Protein AF-A0A935T1L0-F1 (afdb_monomer_lite)

Foldseek 3Di:
DDDPPPDDDLQDPLVLLLVVCPVCCVVPLLCLVPDPVVPDDPPDDLLLNLLLLLLSLLSLLLNLLLVVLCVVVVADPNDGDPVSVVVSQVVSCVPQVDRPVVSVVSCVVSPVGDSDDDPPDDDNVVSLVSLVSCLVSPPLVSNCVSCVVDVNVVSSVSSVSSSVSSLVSSCVSPPVNVVQLVVLLVCVQVVVDDLVVQCVSNVHDSVVSVVSSVVVVRDHPVVSVDDDPVVVVVVVVVVVVVCVVVVNDDDPPVVVVVVVQVVCCVPPVDNCVVVVPPPPD

pLDDT: mean 72.4, std 16.93, range [30.69, 94.31]

Radius of gyration: 23.19 Å; chains: 1; bounding box: 50×50×68 Å

Structure (mmCIF, N/CA/C/O backbone):
data_AF-A0A935T1L0-F1
#
_entry.id   AF-A0A935T1L0-F1
#
loop_
_atom_site.group_PDB
_atom_site.id
_atom_site.type_symbol
_atom_site.label_atom_id
_atom_site.label_alt_id
_atom_site.label_comp_id
_atom_site.label_asym_id
_atom_site.label_entity_id
_atom_site.label_seq_id
_atom_site.pdbx_PDB_ins_code
_atom_site.Cartn_x
_atom_site.Cartn_y
_atom_site.Cartn_z
_atom_site.occupancy
_atom_site.B_iso_or_equiv
_atom_site.auth_seq_id
_atom_site.auth_comp_id
_atom_site.auth_asym_id
_atom_site.auth_atom_id
_atom_site.pdbx_PDB_model_num
ATOM 1 N N . MET A 1 1 ? 24.178 24.828 -16.808 1.00 38.06 1 MET A N 1
ATOM 2 C CA . MET A 1 1 ? 24.251 23.478 -17.404 1.00 38.06 1 MET A CA 1
ATOM 3 C C . MET A 1 1 ? 22.878 22.850 -17.260 1.00 38.06 1 MET A C 1
ATOM 5 O O . MET A 1 1 ? 22.396 22.827 -16.133 1.00 38.06 1 MET A O 1
ATOM 9 N N . PRO A 1 2 ? 22.202 22.451 -18.347 1.00 32.88 2 PRO A N 1
ATOM 10 C CA . PRO A 1 2 ? 20.899 21.811 -18.236 1.00 32.88 2 PRO A CA 1
ATOM 11 C C . PRO A 1 2 ? 21.096 20.414 -17.641 1.00 32.88 2 PRO A C 1
ATOM 13 O O . PRO A 1 2 ? 21.941 19.654 -18.114 1.00 32.88 2 PRO A O 1
ATOM 16 N N . GLN A 1 3 ? 20.359 20.105 -16.573 1.00 30.69 3 GLN A N 1
ATOM 17 C CA . GLN A 1 3 ? 20.268 18.747 -16.050 1.00 30.69 3 GLN A CA 1
ATOM 18 C C . GLN A 1 3 ? 19.703 17.874 -17.169 1.00 30.69 3 GLN A C 1
ATOM 20 O O . GLN A 1 3 ? 18.613 18.131 -17.676 1.00 30.69 3 GLN A O 1
ATOM 25 N N . THR A 1 4 ? 20.480 16.891 -17.612 1.00 31.80 4 THR A N 1
ATOM 26 C CA . THR A 1 4 ? 20.026 15.876 -18.558 1.00 31.80 4 THR A CA 1
ATOM 27 C C . THR A 1 4 ? 18.798 15.199 -17.967 1.00 31.80 4 THR A C 1
ATOM 29 O O . THR A 1 4 ? 18.914 14.483 -16.971 1.00 31.80 4 THR A O 1
ATOM 32 N N . ALA A 1 5 ? 17.632 15.452 -18.571 1.00 34.59 5 ALA A N 1
ATOM 33 C CA . ALA A 1 5 ? 16.412 14.704 -18.317 1.00 34.59 5 ALA A CA 1
ATOM 34 C C . ALA A 1 5 ? 16.776 13.219 -18.367 1.00 34.59 5 ALA A C 1
ATOM 36 O O . ALA A 1 5 ? 17.310 12.716 -19.361 1.00 34.59 5 ALA A O 1
ATOM 37 N N . THR A 1 6 ? 16.632 12.556 -17.226 1.00 40.03 6 THR A N 1
ATOM 38 C CA . THR A 1 6 ? 17.068 11.176 -17.068 1.00 40.03 6 THR A CA 1
ATOM 39 C C . THR A 1 6 ? 16.075 10.329 -17.842 1.00 40.03 6 THR A C 1
ATOM 41 O O . THR A 1 6 ? 14.979 10.079 -17.358 1.00 40.03 6 THR A O 1
ATOM 44 N N . ARG A 1 7 ? 16.437 9.949 -19.074 1.00 39.94 7 ARG A N 1
ATOM 45 C CA . ARG A 1 7 ? 15.637 9.044 -19.902 1.00 39.94 7 ARG A CA 1
ATOM 46 C C . ARG A 1 7 ? 15.392 7.766 -19.110 1.00 39.94 7 ARG A C 1
ATOM 48 O O . ARG A 1 7 ? 16.325 7.008 -18.839 1.00 39.94 7 ARG A O 1
ATOM 55 N N . VAL A 1 8 ? 14.145 7.564 -18.716 1.00 42.16 8 VAL A N 1
ATOM 56 C CA . VAL A 1 8 ? 13.667 6.286 -18.210 1.00 42.16 8 VAL A CA 1
ATOM 57 C C . VAL A 1 8 ? 13.787 5.286 -19.369 1.00 42.16 8 VAL A C 1
ATOM 59 O O . VAL A 1 8 ? 13.421 5.632 -20.494 1.00 42.16 8 VAL A O 1
ATOM 62 N N . PRO A 1 9 ? 14.399 4.107 -19.165 1.00 44.88 9 PRO A N 1
ATOM 63 C CA . PRO A 1 9 ? 14.621 3.162 -20.251 1.00 44.88 9 PRO A CA 1
ATOM 64 C C . PRO A 1 9 ? 13.278 2.726 -20.871 1.00 44.88 9 PRO A C 1
ATOM 66 O O . PRO A 1 9 ? 12.344 2.453 -20.119 1.00 44.88 9 PRO A O 1
ATOM 69 N N . PRO A 1 10 ? 13.183 2.629 -22.212 1.00 42.56 10 PRO A N 1
ATOM 70 C CA . PRO A 1 10 ? 11.947 2.288 -22.930 1.00 42.56 10 PRO A CA 1
ATOM 71 C C . PRO A 1 10 ? 11.425 0.866 -22.646 1.00 42.56 10 PRO A C 1
ATOM 73 O O . PRO A 1 10 ? 10.310 0.533 -23.021 1.00 42.56 10 PRO A O 1
ATOM 76 N N . ASP A 1 11 ? 12.187 0.043 -21.923 1.00 47.06 11 ASP A N 1
ATOM 77 C CA . ASP A 1 11 ? 11.882 -1.371 -21.676 1.00 47.06 11 ASP A CA 1
ATOM 78 C C . ASP A 1 11 ? 11.159 -1.608 -20.335 1.00 47.06 11 ASP A C 1
ATOM 80 O O . ASP A 1 11 ? 11.328 -2.646 -19.684 1.00 47.06 11 ASP A O 1
ATOM 84 N N . LEU A 1 12 ? 10.400 -0.622 -19.856 1.00 48.81 12 LEU A N 1
ATOM 85 C CA . LEU A 1 12 ? 9.682 -0.702 -18.588 1.00 48.81 12 LEU A CA 1
ATOM 86 C C . LEU A 1 12 ? 8.434 -1.582 -18.690 1.00 48.81 12 LEU A C 1
ATOM 88 O O . LEU A 1 12 ? 7.318 -1.096 -18.810 1.00 48.81 12 LEU A O 1
ATOM 92 N N . SER A 1 13 ? 8.597 -2.897 -18.581 1.00 53.94 13 SER A N 1
ATOM 93 C CA . SER A 1 13 ? 7.471 -3.786 -18.274 1.00 53.94 13 SER A CA 1
ATOM 94 C C . SER A 1 13 ? 7.346 -3.988 -16.758 1.00 53.94 13 SER A C 1
ATOM 96 O O . SER A 1 13 ? 7.558 -5.074 -16.238 1.00 53.94 13 SER A O 1
ATOM 98 N N . PHE A 1 14 ? 6.986 -2.945 -16.001 1.00 52.91 14 PHE A N 1
ATOM 99 C CA . PHE A 1 14 ? 6.601 -3.131 -14.586 1.00 52.91 14 PHE A CA 1
ATOM 100 C C . PHE A 1 14 ? 5.404 -4.083 -14.435 1.00 52.91 14 PHE A C 1
ATOM 102 O O . PHE A 1 14 ? 5.290 -4.816 -13.457 1.00 52.91 14 PHE A O 1
ATOM 109 N N . GLU A 1 15 ? 4.559 -4.134 -15.458 1.00 51.38 15 GLU A N 1
ATOM 110 C CA . GLU A 1 15 ? 3.453 -5.080 -15.588 1.00 51.38 15 GLU A CA 1
ATOM 111 C C . GLU A 1 15 ? 3.939 -6.539 -15.638 1.00 51.38 15 GLU A C 1
ATOM 113 O O . GLU A 1 15 ? 3.262 -7.436 -15.132 1.00 51.38 15 GLU A O 1
ATOM 118 N N . ALA A 1 16 ? 5.160 -6.778 -16.140 1.00 50.53 16 ALA A N 1
ATOM 119 C CA . ALA A 1 16 ? 5.782 -8.093 -16.084 1.00 50.53 16 ALA A CA 1
ATOM 120 C C . ALA A 1 16 ? 6.097 -8.516 -14.642 1.00 50.53 16 ALA A C 1
ATOM 122 O O . ALA A 1 16 ? 6.000 -9.695 -14.309 1.00 50.53 16 ALA A O 1
ATOM 123 N N . ILE A 1 17 ? 6.419 -7.557 -13.768 1.00 52.06 17 ILE A N 1
ATOM 124 C CA . ILE A 1 17 ? 6.703 -7.818 -12.355 1.00 52.06 17 ILE A CA 1
ATOM 125 C C . ILE A 1 17 ? 5.427 -8.220 -11.617 1.00 52.06 17 ILE A C 1
ATOM 127 O O . ILE A 1 17 ? 5.472 -9.153 -10.825 1.00 52.06 17 ILE A O 1
ATOM 131 N N . LEU A 1 18 ? 4.288 -7.590 -11.925 1.00 52.12 18 LEU A N 1
ATOM 132 C CA . LEU A 1 18 ? 2.981 -7.909 -11.337 1.00 52.12 18 LEU A CA 1
ATOM 133 C C . LEU A 1 18 ? 2.463 -9.313 -11.688 1.00 52.12 18 LEU A C 1
ATOM 135 O O . LEU A 1 18 ? 1.801 -9.927 -10.855 1.00 52.12 18 LEU A O 1
ATOM 139 N N . PHE A 1 19 ? 2.748 -9.827 -12.892 1.00 49.22 19 PHE A N 1
ATOM 140 C CA . PHE A 1 19 ? 2.187 -11.100 -13.378 1.00 49.22 19 PHE A 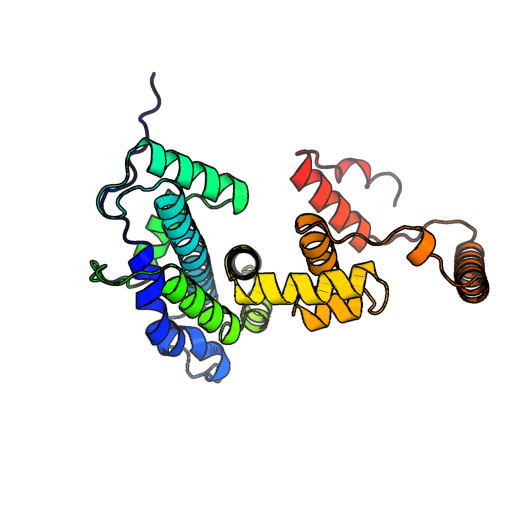CA 1
ATOM 141 C C . PHE A 1 19 ? 3.172 -12.277 -13.400 1.00 49.22 19 PHE A C 1
ATOM 143 O O . PHE A 1 19 ? 2.749 -13.409 -13.167 1.00 49.22 19 PHE A O 1
ATOM 150 N N . ALA A 1 20 ? 4.484 -12.050 -13.566 1.00 47.78 20 ALA A N 1
ATOM 151 C CA . ALA A 1 20 ? 5.481 -13.087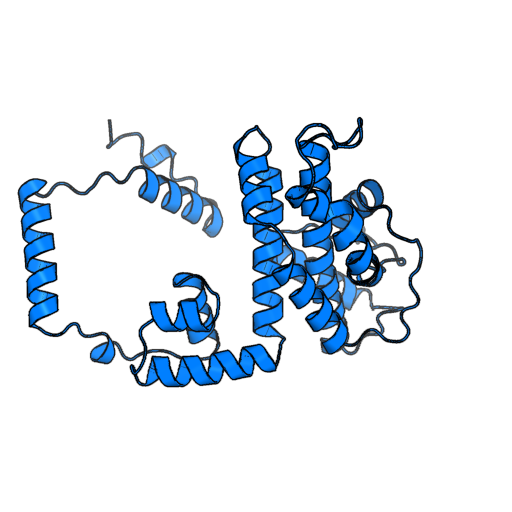 -13.252 1.00 47.78 20 ALA A CA 1
ATOM 152 C C . ALA A 1 20 ? 5.434 -13.471 -11.763 1.00 47.78 20 ALA A C 1
ATOM 154 O O . ALA A 1 20 ? 5.815 -14.578 -11.387 1.00 47.78 20 ALA A O 1
ATOM 155 N N . ALA A 1 21 ? 4.926 -12.558 -10.932 1.00 47.19 21 ALA A N 1
ATOM 156 C CA . ALA A 1 21 ? 4.800 -12.702 -9.501 1.00 47.19 21 ALA A CA 1
ATOM 157 C C . ALA A 1 21 ? 3.934 -13.859 -9.028 1.00 47.19 21 ALA A C 1
ATOM 159 O O . ALA A 1 21 ? 4.308 -14.475 -8.051 1.00 47.19 21 ALA A O 1
ATOM 160 N N . GLU A 1 22 ? 2.755 -14.127 -9.593 1.00 44.56 22 GLU A N 1
ATOM 161 C CA . GLU A 1 22 ? 1.766 -14.953 -8.875 1.00 44.56 22 GLU A CA 1
ATOM 162 C C . GLU A 1 22 ? 2.235 -16.412 -8.661 1.00 44.56 22 GLU A C 1
ATOM 164 O O . GLU A 1 22 ? 2.181 -16.912 -7.527 1.00 44.56 22 GLU A O 1
ATOM 169 N N . PRO A 1 23 ? 2.788 -17.103 -9.682 1.00 45.75 23 PRO A N 1
ATOM 170 C CA . PRO A 1 23 ? 3.324 -18.452 -9.511 1.00 45.75 23 PRO A CA 1
ATOM 171 C C . PRO A 1 23 ? 4.650 -18.464 -8.733 1.00 45.75 23 PRO A C 1
ATOM 173 O O . PRO A 1 23 ? 4.887 -19.378 -7.938 1.00 45.75 23 PRO A O 1
ATOM 176 N N . ASP A 1 24 ? 5.506 -17.453 -8.928 1.00 44.66 24 ASP A N 1
ATOM 177 C CA . ASP A 1 24 ? 6.808 -17.339 -8.257 1.00 44.66 24 ASP A CA 1
ATOM 178 C C . ASP A 1 24 ? 6.687 -16.860 -6.799 1.00 44.66 24 ASP A C 1
ATOM 180 O O . ASP A 1 24 ? 7.474 -17.285 -5.960 1.00 44.66 24 ASP A O 1
ATOM 184 N N . LEU A 1 25 ? 5.663 -16.083 -6.441 1.00 46.28 25 LEU A N 1
ATOM 185 C CA . LEU A 1 25 ? 5.268 -15.743 -5.068 1.00 46.28 25 LEU A CA 1
ATOM 186 C C . LEU A 1 25 ? 4.966 -17.021 -4.307 1.00 46.28 25 LEU A C 1
ATOM 188 O O . LEU A 1 25 ? 5.561 -17.274 -3.258 1.00 46.28 25 LEU A O 1
ATOM 192 N N . ARG A 1 26 ? 4.100 -17.867 -4.885 1.00 46.47 26 ARG A N 1
ATOM 193 C CA . ARG A 1 26 ? 3.723 -19.148 -4.283 1.00 46.47 26 ARG A CA 1
ATOM 194 C C . ARG A 1 26 ? 4.897 -20.114 -4.147 1.00 46.47 26 ARG A C 1
ATOM 196 O O . ARG A 1 26 ? 4.941 -20.859 -3.174 1.00 46.47 26 ARG A O 1
ATOM 203 N N . ARG A 1 27 ? 5.837 -20.122 -5.099 1.00 46.88 27 ARG A N 1
ATOM 204 C CA . ARG A 1 27 ? 6.980 -21.056 -5.102 1.00 46.88 27 ARG A CA 1
ATOM 205 C C . ARG A 1 27 ? 8.216 -20.572 -4.346 1.00 46.88 27 ARG A C 1
ATOM 207 O O . ARG A 1 27 ? 8.863 -21.389 -3.700 1.00 46.88 27 ARG A O 1
ATOM 214 N N . LYS A 1 28 ? 8.590 -19.299 -4.477 1.00 48.09 28 LYS A N 1
ATOM 215 C CA . LYS A 1 28 ? 9.881 -18.752 -4.021 1.00 48.09 28 LYS A CA 1
ATOM 216 C C . LYS A 1 28 ? 9.755 -17.913 -2.748 1.00 48.09 28 LYS A C 1
ATOM 218 O O . LYS A 1 28 ? 10.674 -17.929 -1.937 1.00 48.09 28 LYS A O 1
ATOM 223 N N . PHE A 1 29 ? 8.632 -17.221 -2.544 1.00 50.41 29 PHE A N 1
ATOM 224 C CA . PHE A 1 29 ? 8.466 -16.262 -1.441 1.00 50.41 29 PHE A CA 1
ATOM 225 C C . PHE A 1 29 ? 7.602 -16.790 -0.279 1.00 50.41 29 PHE A C 1
ATOM 227 O O . PHE A 1 29 ? 7.859 -16.443 0.872 1.00 50.41 29 PHE A O 1
ATOM 234 N N . LEU A 1 30 ? 6.657 -17.708 -0.537 1.00 48.00 30 LEU A N 1
ATOM 235 C CA . LEU A 1 30 ? 5.867 -18.417 0.495 1.00 48.00 30 LEU A CA 1
ATOM 236 C C . LEU A 1 30 ? 6.629 -19.528 1.244 1.00 48.00 30 LEU A C 1
ATOM 238 O O . LEU A 1 30 ? 6.069 -20.219 2.097 1.00 48.00 30 LEU A O 1
ATOM 242 N N . LEU A 1 31 ? 7.925 -19.690 0.988 1.00 46.81 31 LEU A N 1
ATOM 243 C CA . LEU A 1 31 ? 8.771 -20.629 1.726 1.00 46.81 31 LEU A CA 1
ATOM 244 C C . LEU A 1 31 ? 8.965 -20.249 3.212 1.00 46.81 31 LEU A C 1
ATOM 246 O O . LEU A 1 31 ? 9.450 -21.059 3.999 1.00 46.81 31 LEU A O 1
ATOM 250 N N . ILE A 1 32 ? 8.529 -19.058 3.631 1.00 49.31 32 ILE A N 1
ATOM 251 C CA . ILE A 1 32 ? 8.583 -18.605 5.032 1.00 49.31 32 ILE A CA 1
ATOM 252 C C . ILE A 1 32 ? 7.649 -19.435 5.943 1.00 49.31 32 ILE A C 1
ATOM 254 O O . ILE A 1 32 ? 7.920 -19.588 7.134 1.00 49.31 32 ILE A O 1
ATOM 258 N N . ASP A 1 33 ? 6.585 -20.036 5.398 1.00 42.62 33 ASP A N 1
ATOM 259 C CA . ASP A 1 33 ? 5.648 -20.872 6.169 1.00 42.62 33 ASP A CA 1
ATOM 260 C C . ASP A 1 33 ? 6.074 -22.342 6.286 1.00 42.62 33 ASP A C 1
ATOM 262 O O . ASP A 1 33 ? 5.595 -23.048 7.172 1.00 42.62 33 ASP A O 1
ATOM 266 N N . SER A 1 34 ? 6.972 -22.810 5.416 1.00 40.12 34 SER A N 1
ATOM 267 C CA . SER A 1 34 ? 7.232 -24.243 5.204 1.00 40.12 34 SER A CA 1
ATOM 268 C C . SER A 1 34 ? 8.694 -24.669 5.365 1.00 40.12 34 SER A C 1
ATOM 270 O O . SER A 1 34 ? 8.980 -25.865 5.329 1.00 40.12 34 SER A O 1
ATOM 272 N N . ILE A 1 35 ? 9.620 -23.737 5.604 1.00 40.97 35 ILE A N 1
ATOM 273 C CA . ILE A 1 35 ? 11.024 -24.054 5.872 1.00 40.97 35 ILE A CA 1
ATOM 274 C C . ILE A 1 35 ? 11.252 -24.159 7.394 1.00 40.97 35 ILE A C 1
ATOM 276 O O . ILE A 1 35 ? 11.394 -23.134 8.065 1.00 40.97 35 ILE A O 1
ATOM 280 N N . PRO A 1 36 ? 11.381 -25.366 7.991 1.00 42.94 36 PRO A N 1
ATOM 281 C CA . PRO A 1 36 ? 12.232 -25.486 9.175 1.00 42.94 36 PRO A CA 1
ATOM 282 C C . PRO A 1 36 ? 13.601 -24.909 8.796 1.00 42.94 36 PRO A C 1
ATOM 284 O O . PRO A 1 36 ? 14.057 -25.201 7.696 1.00 42.94 36 PRO A O 1
ATOM 287 N N . ARG A 1 37 ? 14.259 -24.118 9.663 1.00 46.91 37 ARG A N 1
ATOM 288 C CA . ARG A 1 37 ? 15.546 -23.407 9.405 1.00 46.91 37 ARG A CA 1
ATOM 289 C C . ARG A 1 37 ? 16.595 -24.187 8.573 1.00 46.91 37 ARG A C 1
ATOM 291 O O . ARG A 1 37 ? 17.460 -23.575 7.964 1.00 46.91 37 ARG A O 1
ATOM 298 N N . ALA A 1 38 ? 16.512 -25.516 8.537 1.00 38.66 38 ALA A N 1
ATOM 299 C CA . ALA A 1 38 ? 17.303 -26.445 7.736 1.00 38.66 38 ALA A CA 1
ATOM 300 C C . ALA A 1 38 ? 16.994 -26.528 6.214 1.00 38.66 38 ALA A C 1
ATOM 302 O O . ALA A 1 38 ? 17.764 -27.177 5.514 1.00 38.66 38 ALA A O 1
ATOM 303 N N . ALA A 1 39 ? 15.915 -25.931 5.683 1.00 41.38 39 ALA A N 1
ATOM 304 C CA . ALA A 1 39 ? 15.531 -26.031 4.258 1.00 41.38 39 ALA A CA 1
ATOM 305 C C . ALA A 1 39 ? 15.673 -24.719 3.455 1.00 41.38 39 ALA A C 1
ATOM 307 O O . ALA A 1 39 ? 15.179 -24.627 2.332 1.00 41.38 39 ALA A O 1
ATOM 308 N N . MET A 1 40 ? 16.354 -23.703 4.001 1.00 49.62 40 MET A N 1
ATOM 309 C CA . MET A 1 40 ? 16.813 -22.575 3.187 1.00 49.62 40 MET A CA 1
ATOM 310 C C . MET A 1 40 ? 17.858 -23.094 2.198 1.00 49.62 40 MET A C 1
ATOM 312 O O . MET A 1 40 ? 18.780 -23.810 2.596 1.00 49.62 40 MET A O 1
ATOM 316 N N . SER A 1 41 ? 17.735 -22.739 0.915 1.00 52.50 41 SER A N 1
ATOM 317 C CA . SER A 1 41 ? 18.823 -22.970 -0.036 1.00 52.50 41 SER A CA 1
ATOM 318 C C . SER A 1 41 ? 20.114 -22.381 0.550 1.00 52.50 41 SER A C 1
ATOM 320 O O . SER A 1 41 ? 20.070 -21.272 1.086 1.00 52.50 41 SER A O 1
ATOM 322 N N . PRO A 1 42 ? 21.268 -23.066 0.445 1.00 46.91 42 PRO A N 1
ATOM 323 C CA . PRO A 1 42 ? 22.521 -22.688 1.114 1.00 46.91 42 PRO A CA 1
ATOM 324 C C . PRO A 1 42 ? 23.123 -21.319 0.708 1.00 46.91 42 PRO A C 1
ATOM 326 O O . PRO A 1 42 ? 24.249 -21.014 1.085 1.00 46.91 42 PRO A O 1
ATOM 329 N N . GLY A 1 43 ? 22.390 -20.478 -0.034 1.00 55.75 43 GLY A N 1
ATOM 330 C CA . GLY A 1 43 ? 22.776 -19.128 -0.455 1.00 55.75 43 GLY A CA 1
ATOM 331 C C . GLY A 1 43 ? 21.726 -18.024 -0.231 1.00 55.75 43 GLY A C 1
ATOM 332 O O . GLY A 1 43 ? 21.932 -16.912 -0.722 1.00 55.75 43 GLY A O 1
ATOM 333 N N . ASP A 1 44 ? 20.618 -18.285 0.472 1.00 66.88 44 ASP A N 1
ATOM 334 C CA . ASP A 1 44 ? 19.638 -17.247 0.825 1.00 66.88 44 ASP A CA 1
ATOM 335 C C . ASP A 1 44 ? 19.839 -16.812 2.283 1.00 66.88 44 ASP A C 1
ATOM 337 O O . ASP A 1 44 ? 19.389 -17.465 3.219 1.00 66.88 44 ASP A O 1
ATOM 341 N N . SER A 1 45 ? 20.552 -15.703 2.496 1.00 80.69 45 SER A N 1
ATOM 342 C CA . SER A 1 45 ? 20.611 -15.064 3.814 1.00 80.69 45 SER A CA 1
ATOM 343 C C . SER A 1 45 ? 19.269 -14.383 4.140 1.00 80.69 45 SER A C 1
ATOM 345 O O . SER A 1 45 ? 18.566 -13.959 3.215 1.00 80.69 45 SER A O 1
ATOM 347 N N . PRO A 1 46 ? 18.910 -14.196 5.428 1.00 81.06 46 PRO A N 1
ATOM 348 C CA . PRO A 1 46 ? 17.732 -13.411 5.820 1.00 81.06 46 PRO A CA 1
ATOM 349 C C . PRO A 1 46 ? 17.695 -12.023 5.165 1.00 81.06 46 PRO A C 1
ATOM 351 O O . PRO A 1 46 ? 16.648 -11.567 4.718 1.00 81.06 46 PRO A O 1
ATOM 354 N N . GLN A 1 47 ? 18.863 -11.395 5.011 1.00 85.44 47 GLN A N 1
ATOM 355 C CA . GLN A 1 47 ? 19.023 -10.127 4.304 1.00 85.44 47 GLN A CA 1
ATOM 356 C C . GLN A 1 47 ? 18.617 -10.218 2.831 1.00 85.44 47 GLN A C 1
ATOM 358 O O . GLN A 1 47 ? 17.890 -9.354 2.347 1.00 85.44 47 GLN A O 1
ATOM 363 N N . ARG A 1 48 ? 19.057 -11.258 2.111 1.00 83.81 48 ARG A N 1
ATOM 364 C CA . ARG A 1 48 ? 18.704 -11.447 0.698 1.00 83.81 48 ARG A CA 1
ATOM 365 C C . ARG A 1 48 ? 17.211 -11.713 0.530 1.00 83.81 48 ARG A C 1
ATOM 367 O O . ARG A 1 48 ? 16.601 -11.167 -0.383 1.00 83.81 48 ARG A O 1
ATOM 374 N N . LEU A 1 49 ? 16.621 -12.501 1.429 1.00 82.25 49 LEU A N 1
ATOM 375 C CA . LEU A 1 49 ? 15.181 -12.752 1.442 1.00 82.25 49 LEU A CA 1
ATOM 376 C C . LEU A 1 49 ? 14.394 -11.449 1.641 1.00 82.25 49 LEU A C 1
ATOM 378 O O . LEU A 1 49 ? 13.521 -11.143 0.836 1.00 82.25 49 LEU A O 1
ATOM 382 N N . LEU A 1 50 ? 14.732 -10.661 2.667 1.00 85.94 50 LEU A N 1
ATOM 383 C CA . LEU A 1 50 ? 14.064 -9.386 2.937 1.00 85.94 50 LEU A CA 1
ATOM 384 C C . LEU A 1 50 ? 14.253 -8.381 1.799 1.00 85.94 50 LEU A C 1
ATOM 386 O O . LEU A 1 50 ? 13.300 -7.706 1.423 1.00 85.94 50 LEU A O 1
ATOM 390 N N . LYS A 1 51 ? 15.449 -8.313 1.205 1.00 88.00 51 LYS A N 1
ATOM 391 C CA . LYS A 1 51 ? 15.717 -7.431 0.064 1.00 88.00 51 LYS A CA 1
ATOM 392 C C . LYS A 1 51 ? 14.866 -7.804 -1.150 1.00 88.00 51 LYS A C 1
ATOM 394 O O . LYS A 1 51 ? 14.244 -6.924 -1.741 1.00 88.00 51 LYS A O 1
ATOM 399 N N . LYS A 1 52 ? 14.785 -9.096 -1.486 1.00 83.94 52 LYS A N 1
ATOM 400 C CA . LYS A 1 52 ? 13.921 -9.580 -2.571 1.00 83.94 52 LYS A CA 1
ATOM 401 C C . LYS A 1 52 ? 12.447 -9.291 -2.286 1.00 83.94 52 LYS A C 1
ATOM 403 O O . LYS A 1 52 ? 11.756 -8.812 -3.177 1.00 83.94 52 LYS A O 1
ATOM 408 N N . SER A 1 53 ? 11.978 -9.536 -1.060 1.00 85.44 53 SER A N 1
ATOM 409 C CA . SER A 1 53 ? 10.596 -9.246 -0.653 1.00 85.44 53 SER A CA 1
ATOM 410 C C . SER A 1 53 ? 10.260 -7.756 -0.750 1.00 85.44 53 SER A C 1
ATOM 412 O O . SER A 1 53 ? 9.200 -7.415 -1.268 1.00 85.44 53 SER A O 1
ATOM 414 N N . ALA A 1 54 ? 11.165 -6.873 -0.316 1.00 89.06 54 ALA A N 1
ATOM 415 C CA . ALA A 1 54 ? 10.990 -5.425 -0.423 1.00 89.06 54 ALA A CA 1
ATOM 416 C C . ALA A 1 54 ? 10.893 -4.990 -1.890 1.00 89.06 54 ALA A C 1
ATOM 418 O O . ALA A 1 54 ? 9.887 -4.403 -2.282 1.00 89.06 54 ALA A O 1
ATOM 419 N N . CYS A 1 55 ? 11.878 -5.370 -2.715 1.00 86.31 55 CYS A N 1
ATOM 420 C CA . CYS A 1 55 ? 11.894 -5.042 -4.145 1.00 86.31 55 CYS A CA 1
ATOM 421 C C . CYS A 1 55 ? 10.636 -5.551 -4.853 1.00 86.31 55 CYS A C 1
ATOM 423 O O . CYS A 1 55 ? 10.085 -4.877 -5.717 1.00 86.31 55 CYS A O 1
ATOM 425 N N . PHE A 1 56 ? 10.182 -6.748 -4.486 1.00 85.12 56 PHE A N 1
ATOM 426 C CA . PHE A 1 56 ? 8.989 -7.350 -5.051 1.00 85.12 56 PHE A CA 1
ATOM 427 C C . PHE A 1 56 ? 7.720 -6.549 -4.718 1.00 85.12 56 PHE A C 1
ATOM 429 O O . PHE A 1 56 ? 6.971 -6.182 -5.623 1.00 85.12 56 PHE A O 1
ATOM 436 N N . LEU A 1 57 ? 7.478 -6.267 -3.433 1.00 87.56 57 LEU A N 1
ATOM 437 C CA . LEU A 1 57 ? 6.286 -5.538 -2.990 1.00 87.56 57 LEU A CA 1
ATOM 438 C C . LEU A 1 57 ? 6.265 -4.111 -3.552 1.00 87.56 57 LEU A C 1
ATOM 440 O O . LEU A 1 57 ? 5.229 -3.654 -4.031 1.00 87.56 57 LEU A O 1
ATOM 444 N N . GLU A 1 58 ? 7.409 -3.428 -3.548 1.00 89.19 58 GLU A N 1
ATOM 445 C CA . GLU A 1 58 ? 7.551 -2.091 -4.131 1.00 89.19 58 GLU A CA 1
ATOM 446 C C . GLU A 1 58 ? 7.273 -2.110 -5.635 1.00 89.19 58 GLU A C 1
ATOM 448 O O . GLU A 1 58 ? 6.529 -1.271 -6.137 1.00 89.19 58 GLU A O 1
ATOM 453 N N . ALA A 1 59 ? 7.803 -3.094 -6.363 1.00 84.12 59 ALA A N 1
ATOM 454 C CA . ALA A 1 59 ? 7.560 -3.214 -7.793 1.00 84.12 59 ALA A CA 1
ATOM 455 C C . ALA A 1 59 ? 6.104 -3.567 -8.129 1.00 84.12 59 ALA A C 1
ATOM 457 O O . ALA A 1 59 ? 5.585 -3.067 -9.126 1.00 84.12 59 ALA A O 1
ATOM 458 N N . ALA A 1 60 ? 5.425 -4.368 -7.302 1.00 84.12 60 ALA A N 1
ATOM 459 C CA . ALA A 1 60 ? 3.996 -4.634 -7.455 1.00 84.12 60 ALA A CA 1
ATOM 460 C C . ALA A 1 60 ? 3.161 -3.359 -7.244 1.00 84.12 60 ALA A C 1
ATOM 462 O O . ALA A 1 60 ? 2.301 -3.039 -8.066 1.00 84.12 60 ALA A O 1
ATOM 463 N N . LEU A 1 61 ? 3.450 -2.597 -6.183 1.00 88.62 61 LEU A N 1
ATOM 464 C CA . LEU A 1 61 ? 2.801 -1.314 -5.905 1.00 88.62 61 LEU A CA 1
ATOM 465 C C . LEU A 1 61 ? 2.994 -0.322 -7.056 1.00 88.62 61 LEU A C 1
ATOM 467 O O . LEU A 1 61 ? 2.030 0.226 -7.589 1.00 88.62 61 LEU A O 1
ATOM 471 N N . VAL A 1 62 ? 4.248 -0.122 -7.458 1.00 86.75 62 VAL A N 1
ATOM 472 C CA . VAL A 1 62 ? 4.621 0.809 -8.522 1.00 86.75 62 VAL A CA 1
ATOM 473 C C . VAL A 1 62 ? 4.039 0.376 -9.862 1.00 86.75 62 VAL A C 1
ATOM 475 O O . VAL A 1 62 ? 3.504 1.214 -10.580 1.00 86.75 62 VAL A O 1
ATOM 478 N N . GLY A 1 63 ? 4.074 -0.916 -10.192 1.00 83.12 63 GLY A N 1
ATOM 479 C CA . GLY A 1 63 ? 3.479 -1.423 -11.426 1.00 83.12 63 GLY A CA 1
ATOM 480 C C . GLY A 1 63 ? 1.978 -1.166 -11.504 1.00 83.12 63 GLY A C 1
ATOM 481 O O . GLY A 1 63 ? 1.482 -0.766 -12.556 1.00 83.12 63 GLY A O 1
ATOM 482 N N . ALA A 1 64 ? 1.263 -1.315 -10.389 1.00 85.44 64 ALA A N 1
ATOM 483 C CA . ALA A 1 64 ? -0.171 -1.053 -10.348 1.00 85.44 64 ALA A CA 1
ATOM 484 C C . ALA A 1 64 ? -0.474 0.441 -10.491 1.00 85.44 64 ALA A C 1
ATOM 486 O O . ALA A 1 64 ? -1.400 0.824 -11.210 1.00 85.44 64 ALA A O 1
ATOM 487 N N . HIS A 1 65 ? 0.346 1.281 -9.854 1.00 87.44 65 HIS A N 1
ATOM 488 C CA . HIS A 1 65 ? 0.248 2.731 -9.966 1.00 87.44 65 HIS A CA 1
ATOM 489 C C . HIS A 1 65 ? 0.513 3.225 -11.393 1.00 87.44 65 HIS A C 1
ATOM 491 O O . HIS A 1 65 ? -0.264 4.017 -11.925 1.00 87.44 65 HIS A O 1
ATOM 497 N N . ILE A 1 66 ? 1.563 2.711 -12.040 1.00 85.19 66 ILE A N 1
ATOM 498 C CA . ILE A 1 66 ? 1.895 2.988 -13.446 1.00 85.19 66 ILE A CA 1
ATOM 499 C C . ILE A 1 66 ? 0.720 2.633 -14.350 1.00 85.19 66 ILE A C 1
ATOM 501 O O . ILE A 1 66 ? 0.240 3.493 -15.085 1.00 85.19 66 ILE A O 1
ATOM 505 N N . HIS A 1 67 ? 0.230 1.394 -14.259 1.00 83.88 67 HIS A N 1
ATOM 506 C CA . HIS A 1 67 ? -0.877 0.916 -15.082 1.00 83.88 67 HIS A CA 1
ATOM 507 C C . HIS A 1 67 ? -2.113 1.809 -14.927 1.00 83.88 67 HIS A C 1
ATOM 509 O O . HIS A 1 67 ? -2.722 2.224 -15.913 1.00 83.88 67 HIS A O 1
ATOM 515 N N . ARG A 1 68 ? -2.456 2.176 -13.685 1.00 85.94 68 ARG A N 1
ATOM 516 C CA . ARG A 1 68 ? -3.598 3.053 -13.428 1.00 85.94 68 ARG A CA 1
ATOM 517 C C . ARG A 1 68 ? -3.402 4.453 -14.006 1.00 85.94 68 ARG A C 1
ATOM 519 O O . ARG A 1 68 ? -4.323 4.978 -14.622 1.00 85.94 68 ARG A O 1
ATOM 526 N N . THR A 1 69 ? -2.218 5.027 -13.825 1.00 86.06 69 THR A N 1
ATOM 527 C CA . THR A 1 69 ? -1.905 6.387 -14.283 1.00 86.06 69 THR A CA 1
ATOM 528 C C . THR A 1 69 ? -1.952 6.470 -15.806 1.00 86.06 69 THR A C 1
ATOM 530 O O . THR A 1 69 ? -2.532 7.400 -16.350 1.00 86.06 69 THR A O 1
ATOM 533 N N . LEU A 1 70 ? -1.421 5.465 -16.509 1.00 84.69 70 LEU A N 1
ATOM 534 C CA . LEU A 1 70 ? -1.484 5.396 -17.972 1.00 84.69 70 LEU A CA 1
ATOM 535 C C . LEU A 1 70 ? -2.926 5.311 -18.483 1.00 84.69 70 LEU A C 1
ATOM 537 O O . LEU A 1 70 ? -3.281 6.027 -19.417 1.00 84.69 70 LEU A O 1
ATOM 541 N N . ILE A 1 71 ? -3.777 4.512 -17.828 1.00 85.06 71 ILE A N 1
ATOM 542 C CA . ILE A 1 71 ? -5.212 4.451 -18.143 1.00 85.06 71 ILE A CA 1
ATOM 543 C C . ILE A 1 71 ? -5.888 5.807 -17.916 1.00 85.06 71 ILE A C 1
ATOM 545 O O . ILE A 1 71 ? -6.659 6.247 -18.767 1.00 85.06 71 ILE A O 1
ATOM 549 N N . ASP A 1 72 ? -5.607 6.469 -16.792 1.00 86.38 72 ASP A N 1
ATOM 550 C CA . ASP A 1 72 ? -6.198 7.770 -16.458 1.00 86.38 72 ASP A CA 1
ATOM 551 C C . ASP A 1 72 ? -5.772 8.872 -17.443 1.00 86.38 72 ASP A C 1
ATOM 553 O O . ASP A 1 72 ? -6.573 9.746 -17.777 1.00 86.38 72 ASP A O 1
ATOM 557 N N . LEU A 1 73 ? -4.541 8.797 -17.956 1.00 86.56 73 LEU A N 1
ATOM 558 C CA . LEU A 1 73 ? -4.016 9.699 -18.983 1.00 86.56 73 LEU A CA 1
ATOM 559 C C . LEU A 1 73 ? -4.458 9.327 -20.411 1.00 86.56 73 LEU A C 1
ATOM 561 O O . LEU A 1 73 ? -4.281 10.129 -21.328 1.00 86.56 73 LEU A O 1
ATOM 565 N N . GLY A 1 74 ? -5.038 8.139 -20.616 1.00 86.25 74 GLY A N 1
ATOM 566 C CA . GLY A 1 74 ? -5.359 7.616 -21.947 1.00 86.25 74 GLY A CA 1
ATOM 567 C C . GLY A 1 74 ? -4.118 7.358 -22.810 1.00 86.25 74 GLY A C 1
ATOM 568 O O . GLY A 1 74 ? -4.191 7.455 -24.034 1.00 86.25 74 GLY A O 1
ATOM 569 N N . GLU A 1 75 ? -2.982 7.085 -22.170 1.00 83.19 75 GLU A N 1
ATOM 570 C CA . GLU A 1 75 ? -1.688 6.849 -22.811 1.00 83.19 75 GLU A CA 1
ATOM 571 C C . GLU A 1 75 ? -1.517 5.372 -23.179 1.00 83.19 75 GLU A C 1
ATOM 573 O O . GLU A 1 75 ? -2.020 4.478 -22.496 1.00 83.19 75 GLU A O 1
ATOM 578 N N . ASP A 1 76 ? -0.773 5.122 -24.256 1.00 76.94 76 ASP A N 1
ATOM 579 C CA . ASP A 1 76 ? -0.409 3.771 -24.679 1.00 76.94 76 ASP A CA 1
ATOM 580 C C . ASP A 1 76 ? 0.685 3.204 -23.747 1.00 76.94 76 ASP A C 1
ATOM 582 O O . ASP A 1 76 ? 1.774 3.785 -23.671 1.00 76.94 76 ASP A O 1
ATOM 586 N N . PRO A 1 77 ? 0.453 2.072 -23.052 1.00 69.69 77 PRO A N 1
ATOM 587 C CA . PRO A 1 77 ? 1.462 1.439 -22.201 1.00 69.69 77 PRO A CA 1
ATOM 588 C C . PRO A 1 77 ? 2.730 0.983 -22.938 1.00 69.69 77 PRO A C 1
ATOM 590 O O . PRO A 1 77 ? 3.786 0.824 -22.312 1.00 69.69 77 PRO A O 1
ATOM 593 N N . ASP A 1 78 ? 2.658 0.767 -24.254 1.00 68.56 78 ASP A N 1
ATOM 594 C CA . ASP A 1 78 ? 3.796 0.354 -25.086 1.00 68.56 78 ASP A CA 1
ATOM 595 C C . ASP A 1 78 ? 4.697 1.519 -25.486 1.00 68.56 78 ASP A C 1
ATOM 597 O O . ASP A 1 78 ? 5.895 1.337 -25.722 1.00 68.56 78 ASP A O 1
ATOM 601 N N . ALA A 1 79 ? 4.145 2.726 -25.521 1.00 74.69 79 ALA A N 1
ATOM 602 C CA . ALA A 1 79 ? 4.862 3.918 -25.936 1.00 74.69 79 ALA A CA 1
ATOM 603 C C . ALA A 1 79 ? 4.399 5.151 -25.145 1.00 74.69 79 ALA A C 1
ATOM 605 O O . ALA A 1 79 ? 3.930 6.119 -25.752 1.00 74.69 79 ALA A O 1
ATOM 606 N N . PRO A 1 80 ? 4.550 5.154 -23.805 1.00 77.81 80 PRO A N 1
ATOM 607 C CA . PRO A 1 80 ? 4.090 6.267 -22.991 1.00 77.81 80 PRO A CA 1
ATOM 608 C C . PRO A 1 80 ? 4.868 7.538 -23.335 1.00 77.81 80 PRO A C 1
ATOM 610 O O . PRO A 1 80 ? 6.091 7.513 -23.530 1.00 77.81 80 PRO A O 1
ATOM 613 N N . SER A 1 81 ? 4.172 8.673 -23.381 1.00 82.44 81 SER A N 1
ATOM 614 C CA . SER A 1 81 ? 4.818 9.959 -23.627 1.00 82.44 81 SER A CA 1
ATOM 615 C C . SER A 1 81 ? 5.852 10.317 -22.543 1.00 82.44 81 SER A C 1
ATOM 617 O O . SER A 1 81 ? 5.752 9.934 -21.376 1.00 82.44 81 SER A O 1
ATOM 619 N N . GLU A 1 82 ? 6.858 11.129 -22.891 1.00 83.19 82 GLU A N 1
ATOM 620 C CA . GLU A 1 82 ? 7.856 11.618 -21.918 1.00 83.19 82 GLU A CA 1
ATOM 621 C C . GLU A 1 82 ? 7.220 12.472 -20.799 1.00 83.19 82 GLU A C 1
ATOM 623 O O . GLU A 1 82 ? 7.790 12.625 -19.715 1.00 83.19 82 GLU A O 1
ATOM 628 N N . ALA A 1 83 ? 6.045 13.055 -21.051 1.00 85.38 83 ALA A N 1
ATOM 629 C CA . ALA A 1 83 ? 5.264 13.746 -20.031 1.00 85.38 83 ALA A CA 1
ATOM 630 C C . ALA A 1 83 ? 4.648 12.748 -19.039 1.00 85.38 83 ALA A C 1
ATOM 632 O O . ALA A 1 83 ? 4.883 12.892 -17.841 1.00 85.38 83 ALA A O 1
ATOM 633 N N . ALA A 1 84 ? 3.980 11.701 -19.535 1.00 82.12 84 ALA A N 1
ATOM 634 C CA . ALA A 1 84 ? 3.388 10.650 -18.707 1.00 82.12 84 ALA A CA 1
ATOM 635 C C . ALA A 1 84 ? 4.438 9.946 -17.836 1.00 82.12 84 ALA A C 1
ATOM 637 O O . ALA A 1 84 ? 4.244 9.756 -16.640 1.00 82.12 84 ALA A O 1
ATOM 638 N N . VAL A 1 85 ? 5.606 9.633 -18.404 1.00 81.94 85 VAL A N 1
ATOM 639 C CA . VAL A 1 85 ? 6.715 9.013 -17.661 1.00 81.94 85 VAL A CA 1
ATOM 640 C C . VAL A 1 85 ? 7.208 9.896 -16.509 1.00 81.94 85 VAL A C 1
ATOM 642 O O . VAL A 1 85 ? 7.504 9.385 -15.428 1.00 81.94 85 VAL A O 1
ATOM 645 N N . ARG A 1 86 ? 7.310 11.215 -16.720 1.00 84.44 86 ARG A N 1
ATOM 646 C CA . ARG A 1 86 ? 7.707 12.155 -15.658 1.00 84.44 86 ARG A CA 1
ATOM 647 C C . ARG A 1 86 ? 6.640 12.264 -14.580 1.00 84.44 86 ARG A C 1
ATOM 649 O O . ARG A 1 86 ? 6.977 12.170 -13.408 1.00 84.44 86 ARG A O 1
ATOM 656 N N . GLU A 1 87 ? 5.378 12.393 -14.976 1.00 87.50 87 GLU A N 1
ATOM 657 C CA . GLU A 1 87 ? 4.250 12.452 -14.046 1.00 87.50 87 GLU A CA 1
ATOM 658 C C . GLU A 1 87 ? 4.179 11.204 -13.162 1.00 87.50 87 GLU A C 1
ATOM 660 O O . GLU A 1 87 ? 4.065 11.309 -11.944 1.00 87.50 87 GLU A O 1
ATOM 665 N N . ILE A 1 88 ? 4.347 10.024 -13.756 1.00 84.75 88 ILE A N 1
ATOM 666 C CA . ILE A 1 88 ? 4.438 8.752 -13.039 1.00 84.75 88 ILE A CA 1
ATOM 667 C C . ILE A 1 88 ? 5.596 8.766 -12.040 1.00 84.75 88 ILE A C 1
ATOM 669 O O . ILE A 1 88 ? 5.403 8.413 -10.877 1.00 84.75 88 ILE A O 1
ATOM 673 N N . ALA A 1 89 ? 6.800 9.145 -12.475 1.00 84.38 89 ALA A N 1
ATOM 674 C CA . ALA A 1 89 ? 7.980 9.139 -11.615 1.00 84.38 89 ALA A CA 1
ATOM 675 C C . ALA A 1 89 ? 7.824 10.103 -10.427 1.00 84.38 89 ALA A C 1
ATOM 677 O O . ALA A 1 89 ? 8.138 9.734 -9.294 1.00 84.38 89 ALA A O 1
ATOM 678 N N . ASP A 1 90 ? 7.294 11.301 -10.678 1.00 85.94 90 ASP A N 1
ATOM 679 C CA . ASP A 1 90 ? 7.025 12.300 -9.646 1.00 85.94 90 ASP A CA 1
ATOM 680 C C . ASP A 1 90 ? 5.932 11.808 -8.686 1.00 85.94 90 ASP A C 1
ATOM 682 O O . ASP A 1 90 ? 6.107 11.855 -7.470 1.00 85.94 90 ASP A O 1
ATOM 686 N N . SER A 1 91 ? 4.846 11.239 -9.213 1.00 85.06 91 SER A N 1
ATOM 687 C CA . SER A 1 91 ? 3.737 10.691 -8.427 1.00 85.06 91 SER A CA 1
ATOM 688 C C . SER A 1 91 ? 4.179 9.540 -7.516 1.00 85.06 91 SER A C 1
ATOM 690 O O . SER A 1 91 ? 3.873 9.547 -6.322 1.00 85.06 91 SER A O 1
ATOM 692 N N . VAL A 1 92 ? 4.961 8.586 -8.038 1.00 84.69 92 VAL A N 1
ATOM 693 C CA . VAL A 1 92 ? 5.517 7.465 -7.260 1.00 84.69 92 VAL A CA 1
ATOM 694 C C . VAL A 1 92 ? 6.427 7.972 -6.146 1.00 84.69 92 VAL A C 1
ATOM 696 O O . VAL A 1 92 ? 6.319 7.519 -5.005 1.00 84.69 92 VAL A O 1
ATOM 699 N N . ARG A 1 93 ? 7.296 8.939 -6.455 1.00 86.81 93 ARG A N 1
ATOM 700 C CA . ARG A 1 93 ? 8.195 9.531 -5.467 1.00 86.81 93 ARG A CA 1
ATOM 701 C C . ARG A 1 93 ? 7.421 10.260 -4.374 1.00 86.81 93 ARG A C 1
ATOM 703 O O . ARG A 1 93 ? 7.731 10.091 -3.203 1.00 86.81 93 ARG A O 1
ATOM 710 N N . THR A 1 94 ? 6.415 11.051 -4.733 1.00 82.62 94 THR A N 1
ATOM 711 C CA . THR A 1 94 ? 5.629 11.821 -3.762 1.00 82.62 94 THR A CA 1
ATOM 712 C C . THR A 1 94 ? 4.743 10.934 -2.892 1.00 82.62 94 THR A C 1
ATOM 714 O O . THR A 1 94 ? 4.638 11.185 -1.696 1.00 82.62 94 THR A O 1
ATOM 717 N N . MET A 1 95 ? 4.103 9.907 -3.457 1.00 79.81 95 MET A N 1
ATOM 718 C CA . MET A 1 95 ? 3.152 9.083 -2.703 1.00 79.81 95 MET A CA 1
ATOM 719 C C . MET A 1 95 ? 3.800 7.966 -1.893 1.00 79.81 95 MET A C 1
ATOM 721 O O . MET A 1 95 ? 3.259 7.586 -0.856 1.00 79.81 95 MET A O 1
ATOM 725 N N . TYR A 1 96 ? 4.920 7.421 -2.368 1.00 82.56 96 TYR A N 1
ATOM 726 C CA . TYR A 1 96 ? 5.508 6.212 -1.792 1.00 82.56 96 TYR A CA 1
ATOM 727 C C . TYR A 1 96 ? 6.956 6.390 -1.329 1.00 82.56 96 TYR A C 1
ATOM 729 O O . TYR A 1 96 ? 7.500 5.463 -0.741 1.00 82.56 96 TYR A O 1
ATOM 737 N N . ASP A 1 97 ? 7.572 7.552 -1.580 1.00 85.56 97 ASP A N 1
ATOM 738 C CA . ASP A 1 97 ? 8.999 7.809 -1.328 1.00 85.56 97 ASP A CA 1
ATOM 739 C C . ASP A 1 97 ? 9.924 6.796 -2.032 1.00 85.56 97 ASP A C 1
ATOM 741 O O . ASP A 1 97 ? 10.975 6.397 -1.535 1.00 85.56 97 ASP A O 1
ATOM 745 N N . ILE A 1 98 ? 9.512 6.348 -3.224 1.00 85.06 98 ILE A N 1
ATOM 746 C CA . ILE A 1 98 ? 10.248 5.373 -4.034 1.00 85.06 98 ILE A CA 1
ATOM 747 C C . ILE A 1 98 ? 10.934 6.088 -5.201 1.00 85.06 98 ILE A C 1
ATOM 749 O O . ILE A 1 98 ? 10.285 6.729 -6.029 1.00 85.06 98 ILE A O 1
ATOM 753 N N . ASP A 1 99 ? 12.254 5.922 -5.320 1.00 87.38 99 ASP A N 1
ATOM 754 C CA . ASP A 1 99 ? 12.979 6.279 -6.542 1.00 87.38 99 ASP A CA 1
ATOM 755 C C . ASP A 1 99 ? 12.769 5.183 -7.592 1.00 87.38 99 ASP A C 1
ATOM 757 O O . ASP A 1 99 ? 13.322 4.082 -7.504 1.00 87.38 99 ASP A O 1
ATOM 761 N N . LEU A 1 100 ? 11.968 5.507 -8.609 1.00 80.06 100 LEU A N 1
ATOM 762 C CA . LEU A 1 100 ? 11.605 4.582 -9.676 1.00 80.06 100 LEU A CA 1
ATOM 763 C C . LEU A 1 100 ? 12.835 3.982 -10.373 1.00 80.06 100 LEU A C 1
ATOM 765 O O . LEU A 1 100 ? 12.857 2.792 -10.679 1.00 80.06 100 LEU A O 1
ATOM 769 N N . LYS A 1 101 ? 13.880 4.783 -10.608 1.00 81.94 101 LYS A N 1
ATOM 770 C CA . LYS A 1 101 ? 15.094 4.335 -11.298 1.00 81.94 101 LYS A CA 1
ATOM 771 C C . LYS A 1 101 ? 15.877 3.352 -10.441 1.00 81.94 101 LYS A C 1
ATOM 773 O O . LYS A 1 101 ? 16.348 2.338 -10.961 1.00 81.94 101 LYS A O 1
ATOM 778 N N . LEU A 1 102 ? 16.021 3.653 -9.153 1.00 85.50 102 LEU A N 1
ATOM 779 C CA . LEU A 1 102 ? 16.702 2.767 -8.217 1.00 85.50 102 LEU A CA 1
ATOM 780 C C . LEU A 1 102 ? 15.949 1.441 -8.081 1.00 85.50 102 LEU A C 1
ATOM 782 O O . LEU A 1 102 ? 16.568 0.388 -8.212 1.00 85.50 102 LEU A O 1
ATOM 786 N N . LEU A 1 103 ? 14.621 1.492 -7.937 1.00 84.31 103 LEU A N 1
ATOM 787 C CA . LEU A 1 103 ? 13.780 0.300 -7.850 1.00 84.31 103 LEU A CA 1
ATOM 788 C C . LEU A 1 103 ? 13.944 -0.608 -9.075 1.00 84.31 103 LEU A C 1
ATOM 790 O O . LEU A 1 103 ? 14.086 -1.813 -8.914 1.00 84.31 103 LEU A O 1
ATOM 794 N N . ILE A 1 104 ? 13.980 -0.062 -10.296 1.00 77.44 104 ILE A N 1
ATOM 795 C CA . ILE A 1 104 ? 14.177 -0.868 -11.519 1.00 77.44 104 ILE A CA 1
ATOM 796 C C . ILE A 1 104 ? 15.519 -1.599 -11.488 1.00 77.44 104 ILE A C 1
ATOM 798 O O . ILE A 1 104 ? 15.602 -2.770 -11.860 1.00 77.44 104 ILE A O 1
ATOM 802 N N . LEU A 1 105 ? 16.582 -0.901 -11.084 1.00 82.00 105 LEU A N 1
ATOM 803 C CA . LEU A 1 105 ? 17.922 -1.478 -11.014 1.00 82.00 105 LEU A CA 1
ATOM 804 C C . LEU A 1 105 ? 17.989 -2.576 -9.949 1.00 82.00 105 LEU A C 1
ATOM 806 O O . LEU A 1 105 ? 18.513 -3.655 -10.226 1.00 82.00 105 LEU A O 1
ATOM 810 N N . GLU A 1 106 ? 17.418 -2.326 -8.768 1.00 84.19 106 GLU A N 1
ATOM 811 C CA . GLU A 1 106 ? 17.334 -3.314 -7.692 1.00 84.19 106 GLU A CA 1
ATOM 812 C C . GLU A 1 106 ? 16.499 -4.526 -8.119 1.00 84.19 106 GLU A C 1
ATOM 814 O O . GLU A 1 106 ? 16.987 -5.654 -8.047 1.00 84.19 106 GLU A O 1
ATOM 819 N N . ALA A 1 107 ? 15.301 -4.304 -8.662 1.00 78.94 107 ALA A N 1
ATOM 820 C CA . ALA A 1 107 ? 14.399 -5.348 -9.130 1.00 78.94 107 ALA A CA 1
ATOM 821 C C . ALA A 1 107 ? 15.050 -6.228 -10.202 1.00 78.94 107 ALA A C 1
ATOM 823 O O . ALA A 1 107 ? 14.996 -7.442 -10.084 1.00 78.94 107 ALA A O 1
ATOM 824 N N . ARG A 1 108 ? 15.744 -5.658 -11.195 1.00 76.44 108 ARG A N 1
ATOM 825 C CA . ARG A 1 108 ? 16.471 -6.446 -12.211 1.00 76.44 108 ARG A CA 1
ATOM 826 C C . ARG A 1 108 ? 17.608 -7.289 -11.631 1.00 76.44 108 ARG A C 1
ATOM 828 O O . ARG A 1 108 ? 17.962 -8.306 -12.214 1.00 76.44 108 ARG A O 1
ATOM 835 N N . SER A 1 109 ? 18.221 -6.839 -10.537 1.00 79.69 109 SER A N 1
ATOM 836 C CA . SER A 1 109 ? 19.329 -7.555 -9.893 1.00 79.69 109 SER A CA 1
ATOM 837 C C . SER A 1 109 ? 18.866 -8.641 -8.919 1.00 79.69 109 SER A C 1
ATOM 839 O O . SER A 1 109 ? 19.543 -9.654 -8.759 1.00 79.69 109 SER A O 1
ATOM 841 N N . GLU A 1 110 ? 17.727 -8.425 -8.258 1.00 78.69 110 GLU A N 1
ATOM 842 C CA . GLU A 1 110 ? 17.232 -9.282 -7.176 1.00 78.69 110 GLU A CA 1
ATOM 843 C C . GLU A 1 110 ? 16.113 -10.227 -7.621 1.00 78.69 110 GLU A C 1
ATOM 845 O O . GLU A 1 110 ? 15.957 -11.315 -7.056 1.00 78.69 110 GLU A O 1
ATOM 850 N N . LEU A 1 111 ? 15.331 -9.817 -8.621 1.00 72.94 111 LEU A N 1
ATOM 851 C CA . LEU A 1 111 ? 14.238 -10.582 -9.198 1.00 72.94 111 LEU A CA 1
ATOM 852 C C . LEU A 1 111 ? 14.695 -11.104 -10.565 1.00 72.94 111 LEU A C 1
ATOM 854 O O . LEU A 1 111 ? 15.101 -10.330 -11.430 1.00 72.94 111 LEU A O 1
ATOM 858 N N . ASP A 1 112 ? 14.604 -12.420 -10.772 1.00 67.44 112 ASP A N 1
ATOM 859 C CA . ASP A 1 112 ? 14.830 -13.055 -12.079 1.00 67.44 112 ASP A CA 1
ATOM 860 C C . ASP A 1 112 ? 13.652 -12.736 -13.018 1.00 67.44 112 ASP A C 1
ATOM 862 O O . ASP A 1 112 ? 12.841 -13.604 -13.352 1.00 67.44 112 ASP A O 1
ATOM 866 N N . LEU A 1 113 ? 13.497 -11.462 -13.381 1.00 61.91 113 LEU A N 1
ATOM 867 C CA . LEU A 1 113 ? 12.380 -10.997 -14.191 1.00 61.91 113 LEU A CA 1
ATOM 868 C C . LEU A 1 113 ? 12.542 -11.493 -15.631 1.00 61.91 113 LEU A C 1
ATOM 870 O O . LEU A 1 113 ? 13.612 -11.323 -16.224 1.00 61.91 113 LEU A O 1
ATOM 874 N N . PRO A 1 114 ? 11.495 -12.079 -16.234 1.00 55.03 114 PRO A N 1
ATOM 875 C CA . PRO A 1 114 ? 11.522 -12.384 -17.654 1.00 55.03 114 PRO A CA 1
ATOM 876 C C . PRO A 1 114 ? 11.664 -11.084 -18.463 1.00 55.03 114 PRO A C 1
ATOM 878 O O . PRO A 1 114 ? 10.996 -10.092 -18.185 1.00 55.03 114 PRO A O 1
ATOM 881 N N . ASN A 1 115 ? 12.519 -11.100 -19.491 1.00 51.88 115 ASN A N 1
ATOM 882 C CA . ASN A 1 115 ? 12.812 -9.925 -20.328 1.00 51.88 115 ASN A CA 1
ATOM 883 C C . ASN A 1 115 ? 11.598 -9.407 -21.127 1.00 51.88 115 ASN A C 1
ATOM 885 O O . ASN A 1 115 ? 11.637 -8.284 -21.620 1.00 51.88 115 ASN A O 1
ATOM 889 N N . ALA A 1 116 ? 10.540 -10.209 -21.278 1.00 49.66 116 ALA A N 1
ATOM 890 C CA . ALA A 1 116 ? 9.298 -9.810 -21.929 1.00 49.66 116 ALA A CA 1
ATOM 891 C C . ALA A 1 116 ? 8.133 -10.675 -21.427 1.00 49.66 116 ALA A C 1
ATOM 893 O O . ALA A 1 116 ? 8.240 -11.903 -21.399 1.00 49.66 116 ALA A O 1
ATOM 894 N N . ILE A 1 117 ? 7.016 -10.041 -21.072 1.00 50.53 117 ILE A N 1
ATOM 895 C CA . ILE A 1 117 ? 5.716 -10.703 -20.912 1.00 50.53 117 ILE A CA 1
ATOM 896 C C . ILE A 1 117 ? 4.797 -10.158 -22.004 1.00 50.53 117 ILE A C 1
ATOM 898 O O . ILE A 1 117 ? 4.837 -8.966 -22.302 1.00 50.53 117 ILE A O 1
ATOM 902 N N . SER A 1 118 ? 4.016 -11.044 -22.627 1.00 48.59 118 SER A N 1
ATOM 903 C CA . SER A 1 118 ? 2.971 -10.659 -23.580 1.00 48.59 118 SER A CA 1
ATOM 904 C C . SER A 1 118 ? 1.903 -9.849 -22.836 1.00 48.59 118 SER A C 1
ATOM 906 O O . SER A 1 118 ? 1.343 -10.320 -21.847 1.00 48.59 118 SER A O 1
ATOM 908 N N . ARG A 1 119 ? 1.697 -8.604 -23.278 1.00 56.78 119 ARG A N 1
ATOM 909 C CA . ARG A 1 119 ? 0.866 -7.578 -22.624 1.00 56.78 119 ARG A CA 1
ATOM 910 C C . ARG A 1 119 ? -0.622 -7.672 -22.976 1.00 56.78 119 ARG A C 1
ATOM 912 O O . ARG A 1 119 ? -1.411 -6.886 -22.462 1.00 56.78 119 ARG A O 1
ATOM 919 N N . ASP A 1 120 ? -1.003 -8.634 -23.816 1.00 50.62 120 ASP A N 1
ATOM 920 C CA . ASP A 1 120 ? -2.242 -8.582 -24.602 1.00 50.62 120 ASP A CA 1
ATOM 921 C C . ASP A 1 120 ? -3.562 -8.597 -23.798 1.00 50.62 120 ASP A C 1
ATOM 923 O O . ASP A 1 120 ? -4.609 -8.360 -24.390 1.00 50.62 120 ASP A O 1
ATOM 927 N N . GLU A 1 121 ? -3.569 -8.788 -22.469 1.00 55.53 121 GLU A N 1
ATOM 928 C CA . GLU A 1 121 ? -4.811 -8.775 -21.664 1.00 55.53 121 GLU A CA 1
ATOM 929 C C . GLU A 1 121 ? -4.650 -8.192 -20.236 1.00 55.53 121 GLU A C 1
ATOM 931 O O . GLU A 1 121 ? -5.255 -8.666 -19.267 1.00 55.53 121 GLU A O 1
ATOM 936 N N . LEU A 1 122 ? -3.834 -7.147 -20.057 1.00 65.75 122 LEU A N 1
ATOM 937 C CA . LEU A 1 122 ? -3.747 -6.435 -18.771 1.00 65.75 122 LEU A CA 1
ATOM 938 C C . LEU A 1 122 ? -4.931 -5.476 -18.593 1.00 65.75 122 LEU A C 1
ATOM 940 O O . LEU A 1 122 ? -4.988 -4.404 -19.187 1.00 65.75 122 LEU A O 1
ATOM 944 N N . THR A 1 123 ? -5.883 -5.862 -17.743 1.00 77.56 123 THR A N 1
ATOM 945 C CA . THR A 1 123 ? -7.029 -5.027 -17.361 1.00 77.56 123 THR A CA 1
ATOM 946 C C . THR A 1 123 ? -6.873 -4.553 -15.919 1.00 77.56 123 THR A C 1
ATOM 948 O O . THR A 1 123 ? -6.254 -5.225 -15.093 1.00 77.56 123 THR A O 1
ATOM 951 N N . THR A 1 124 ? -7.500 -3.427 -15.565 1.00 80.94 124 THR A N 1
ATOM 952 C CA . THR A 1 124 ? -7.516 -2.955 -14.169 1.00 80.94 124 THR A CA 1
ATOM 953 C C . THR A 1 124 ? -8.066 -4.024 -13.218 1.00 80.94 124 THR A C 1
ATOM 955 O O . THR A 1 124 ? -7.544 -4.201 -12.119 1.00 80.94 124 THR A O 1
ATOM 958 N N . ASP A 1 125 ? -9.068 -4.791 -13.654 1.00 82.69 125 ASP A N 1
ATOM 959 C CA . ASP A 1 125 ? -9.643 -5.882 -12.867 1.00 82.69 125 ASP A CA 1
ATOM 960 C C . ASP A 1 125 ? -8.648 -7.025 -12.631 1.00 82.69 125 ASP A C 1
ATOM 962 O O . ASP A 1 125 ? -8.596 -7.563 -11.520 1.00 82.69 125 ASP A O 1
ATOM 966 N N . SER A 1 126 ? -7.835 -7.381 -13.635 1.00 81.25 126 SER A N 1
ATOM 967 C CA . SER A 1 126 ? -6.817 -8.424 -13.483 1.00 81.25 126 SER A CA 1
ATOM 968 C C . SER A 1 126 ? -5.689 -7.969 -12.553 1.00 81.25 126 SER A C 1
ATOM 970 O O . SER A 1 126 ? -5.320 -8.718 -11.649 1.00 81.25 126 SER A O 1
ATOM 972 N N . VAL A 1 127 ? -5.236 -6.713 -12.661 1.00 82.56 127 VAL A N 1
ATOM 973 C CA . VAL A 1 127 ? -4.258 -6.114 -11.732 1.00 82.56 127 VAL A CA 1
ATOM 974 C C . VAL A 1 127 ? -4.790 -6.105 -10.297 1.00 82.56 127 VAL A C 1
ATOM 976 O O . VAL A 1 127 ? -4.116 -6.578 -9.382 1.00 82.56 127 VAL A O 1
ATOM 979 N N . LEU A 1 128 ? -6.019 -5.625 -10.082 1.00 85.62 128 LEU A N 1
ATOM 980 C CA . LEU A 1 128 ? -6.637 -5.604 -8.754 1.00 85.62 128 LEU A CA 1
ATOM 981 C C . LEU A 1 128 ? -6.819 -7.015 -8.187 1.00 85.62 128 LEU A C 1
ATOM 983 O O . LEU A 1 128 ? -6.607 -7.222 -6.993 1.00 85.62 128 LEU A O 1
ATOM 987 N N . SER A 1 129 ? -7.188 -7.994 -9.017 1.00 82.75 129 SER A N 1
ATOM 988 C CA . SER A 1 129 ? -7.279 -9.394 -8.596 1.00 82.75 129 SER A CA 1
ATOM 989 C C . SER A 1 129 ? -5.927 -9.925 -8.115 1.00 82.75 129 SER A C 1
ATOM 991 O O . SER A 1 129 ? -5.856 -10.470 -7.014 1.00 82.75 129 SER A O 1
ATOM 993 N N . SER A 1 130 ? -4.857 -9.699 -8.881 1.00 80.81 130 SER A N 1
ATOM 994 C CA . SER A 1 130 ? -3.500 -10.122 -8.520 1.00 80.81 130 SER A CA 1
ATOM 995 C C . SER A 1 130 ? -3.019 -9.471 -7.221 1.00 80.81 130 SER A C 1
ATOM 997 O O . SER A 1 130 ? -2.470 -10.152 -6.354 1.00 80.81 130 SER A O 1
ATOM 999 N N . LEU A 1 131 ? -3.283 -8.174 -7.029 1.00 85.75 131 LEU A N 1
ATOM 1000 C CA . LEU A 1 131 ? -2.942 -7.479 -5.785 1.00 85.75 131 LEU A CA 1
ATOM 1001 C C . LEU A 1 131 ? -3.719 -8.014 -4.578 1.00 85.75 131 LEU A C 1
ATOM 1003 O O . LEU A 1 131 ? -3.139 -8.154 -3.503 1.00 85.75 131 LEU A O 1
ATOM 1007 N N . ARG A 1 132 ? -5.009 -8.351 -4.727 1.00 85.62 132 ARG A N 1
ATOM 1008 C CA . ARG A 1 132 ? -5.775 -8.985 -3.640 1.00 85.62 132 ARG A CA 1
ATOM 1009 C C . ARG A 1 132 ? -5.177 -10.335 -3.264 1.00 85.62 132 ARG A C 1
ATOM 1011 O O . ARG A 1 132 ? -4.936 -10.575 -2.085 1.00 85.62 132 ARG A O 1
ATOM 1018 N N . SER A 1 133 ? -4.887 -11.179 -4.253 1.00 81.81 133 SER A N 1
ATOM 1019 C CA . SER A 1 133 ? -4.245 -12.471 -4.009 1.00 81.81 133 SER A CA 1
ATOM 1020 C C . SER A 1 133 ? -2.887 -12.306 -3.328 1.00 81.81 133 SER A C 1
ATOM 1022 O O . SER A 1 133 ? -2.591 -13.046 -2.396 1.00 81.81 133 SER A O 1
ATOM 1024 N N . LEU A 1 134 ? -2.096 -11.300 -3.714 1.00 83.44 134 LEU A N 1
ATOM 1025 C CA . LEU A 1 134 ? -0.849 -10.950 -3.033 1.00 83.44 134 LEU A CA 1
ATOM 1026 C C . LEU A 1 134 ? -1.079 -10.549 -1.565 1.00 83.44 134 LEU A C 1
ATOM 1028 O O . LEU A 1 134 ? -0.388 -11.062 -0.687 1.00 83.44 134 LEU A O 1
ATOM 1032 N N . LEU A 1 135 ? -2.045 -9.672 -1.279 1.00 86.06 135 LEU A N 1
ATOM 1033 C CA . LEU A 1 135 ? -2.364 -9.248 0.091 1.00 86.06 135 LEU A CA 1
ATOM 1034 C C . LEU A 1 135 ? -2.832 -10.414 0.973 1.00 86.06 135 LEU A C 1
ATOM 1036 O O . LEU A 1 135 ? -2.509 -10.444 2.158 1.00 86.06 135 LEU A O 1
ATOM 1040 N N . GLU A 1 136 ? -3.574 -11.367 0.407 1.00 83.94 136 GLU A N 1
ATOM 1041 C CA . GLU A 1 136 ? -4.068 -12.550 1.119 1.00 83.94 136 GLU A CA 1
ATOM 1042 C C . GLU A 1 136 ? -2.947 -13.526 1.490 1.00 83.94 136 GLU A C 1
ATOM 1044 O O . GLU A 1 136 ? -2.982 -14.122 2.567 1.00 83.94 136 GLU A O 1
ATOM 1049 N N . ILE A 1 137 ? -1.956 -13.697 0.611 1.00 80.00 137 ILE A N 1
ATOM 1050 C CA . ILE A 1 137 ? -0.880 -14.676 0.811 1.00 80.00 137 ILE A CA 1
ATOM 1051 C C . ILE A 1 137 ? 0.361 -14.087 1.488 1.00 80.00 137 ILE A C 1
ATOM 1053 O O . ILE A 1 137 ? 1.188 -14.847 1.983 1.00 80.00 137 ILE A O 1
ATOM 1057 N N . CYS A 1 138 ? 0.545 -12.764 1.480 1.00 82.00 138 CYS A N 1
ATOM 1058 C CA . CYS A 1 138 ? 1.769 -12.138 1.972 1.00 82.00 138 CYS A CA 1
ATOM 1059 C C . CYS A 1 138 ? 1.909 -12.302 3.501 1.00 82.00 138 CYS A C 1
ATOM 1061 O O . CYS A 1 138 ? 1.105 -11.751 4.261 1.00 82.00 138 CYS A O 1
ATOM 1063 N N . PRO A 1 139 ? 2.963 -12.982 3.997 1.00 82.88 139 PRO A N 1
ATOM 1064 C CA . PRO A 1 139 ? 3.164 -13.197 5.425 1.00 82.88 139 PRO A CA 1
ATOM 1065 C C . PRO A 1 139 ? 3.859 -11.987 6.073 1.00 82.88 139 PRO A C 1
ATOM 1067 O O . PRO A 1 139 ? 4.922 -12.124 6.681 1.00 82.88 139 PRO A O 1
ATOM 1070 N N . ILE A 1 140 ? 3.276 -10.787 5.950 1.00 87.38 140 ILE A N 1
ATOM 1071 C CA . ILE A 1 140 ? 3.939 -9.526 6.335 1.00 87.38 140 ILE A CA 1
ATOM 1072 C C . ILE A 1 140 ? 4.424 -9.517 7.794 1.00 87.38 140 ILE A C 1
ATOM 1074 O O . ILE A 1 140 ? 5.530 -9.067 8.070 1.00 87.38 140 ILE A O 1
ATOM 1078 N N . ARG A 1 141 ? 3.667 -10.126 8.717 1.00 85.62 141 ARG A N 1
ATOM 1079 C CA . ARG A 1 141 ? 4.070 -10.254 10.130 1.00 85.62 141 ARG A CA 1
ATOM 1080 C C . ARG A 1 141 ? 5.361 -11.057 10.302 1.00 85.62 141 ARG A C 1
ATOM 1082 O O . ARG A 1 141 ? 6.224 -10.675 11.078 1.00 85.62 141 ARG A O 1
ATOM 1089 N N . LYS A 1 142 ? 5.533 -12.142 9.541 1.00 82.81 142 LYS A N 1
ATOM 1090 C CA . LYS A 1 142 ? 6.760 -12.951 9.596 1.00 82.81 142 LYS A CA 1
ATOM 1091 C C . LYS A 1 142 ? 7.948 -12.216 8.984 1.00 82.8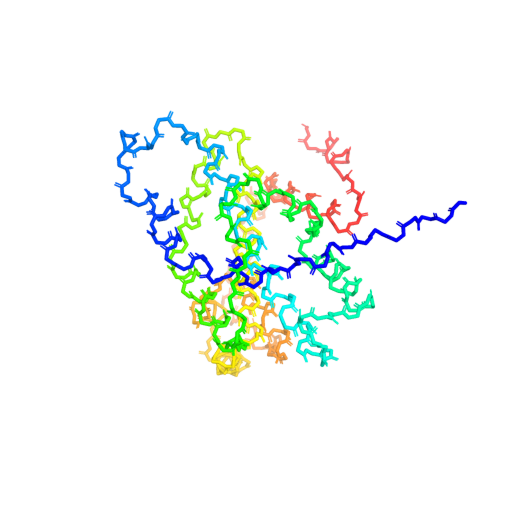1 142 LYS A C 1
ATOM 1093 O O . LYS A 1 142 ? 9.064 -12.348 9.471 1.00 82.81 142 LYS A O 1
ATOM 1098 N N . ILE A 1 143 ? 7.717 -11.430 7.931 1.00 85.06 143 ILE A N 1
ATOM 1099 C CA . ILE A 1 143 ? 8.744 -10.559 7.341 1.00 85.06 143 ILE A CA 1
ATOM 1100 C C . ILE A 1 143 ? 9.257 -9.561 8.397 1.00 85.06 143 ILE A C 1
ATOM 1102 O O . ILE A 1 143 ? 10.466 -9.380 8.531 1.00 85.06 143 ILE A O 1
ATOM 1106 N N . GLU A 1 144 ? 8.366 -8.984 9.205 1.00 87.44 144 GLU A N 1
ATOM 1107 C CA . GLU A 1 144 ? 8.732 -8.100 10.323 1.00 87.44 144 GLU A CA 1
ATOM 1108 C C . GLU A 1 144 ? 9.443 -8.828 11.468 1.00 87.44 144 GLU A C 1
ATOM 1110 O O . GLU A 1 144 ? 10.423 -8.321 12.014 1.00 87.44 144 GLU A O 1
ATOM 1115 N N . GLU A 1 145 ? 9.009 -10.043 11.807 1.00 85.31 145 GLU A N 1
ATOM 1116 C CA . GLU A 1 145 ? 9.693 -10.880 12.799 1.00 85.31 145 GLU A CA 1
ATOM 1117 C C . GLU A 1 145 ? 11.133 -11.198 12.370 1.00 85.31 145 GLU A C 1
ATOM 1119 O O . GLU A 1 145 ? 12.044 -11.140 13.192 1.00 85.31 145 GLU A O 1
ATOM 1124 N N . ILE A 1 146 ? 11.372 -11.477 11.084 1.00 83.06 146 ILE A N 1
ATOM 1125 C CA . ILE A 1 146 ? 12.727 -11.691 10.548 1.00 83.06 146 ILE A CA 1
ATOM 1126 C C . ILE A 1 146 ? 13.539 -10.389 10.614 1.00 83.06 146 ILE A C 1
ATOM 1128 O O . ILE A 1 146 ? 14.707 -10.411 11.005 1.00 83.06 146 ILE A O 1
ATOM 1132 N N . GLY A 1 147 ? 12.924 -9.255 10.265 1.00 84.62 147 GLY A N 1
ATOM 1133 C CA . GLY A 1 147 ? 13.565 -7.939 10.313 1.00 84.62 147 GLY A CA 1
ATOM 1134 C C . GLY A 1 147 ? 13.973 -7.494 11.713 1.00 84.62 147 GLY A C 1
ATOM 1135 O O . GLY A 1 147 ? 15.049 -6.934 11.870 1.00 84.62 147 GLY A O 1
ATOM 1136 N N . SER A 1 148 ? 13.156 -7.793 12.724 1.00 81.81 148 SER A N 1
ATOM 1137 C CA . SER A 1 148 ? 13.397 -7.388 14.121 1.00 81.81 148 SER A CA 1
ATOM 1138 C C . SER A 1 148 ? 14.494 -8.190 14.831 1.00 81.81 148 SER A C 1
ATOM 1140 O O . SER A 1 148 ? 14.980 -7.782 15.880 1.00 81.81 148 SER A O 1
ATOM 1142 N N . GLN A 1 149 ? 14.914 -9.331 14.276 1.00 73.94 149 GLN A N 1
ATOM 1143 C CA . GLN A 1 149 ? 15.944 -10.192 14.875 1.00 73.94 149 GLN A CA 1
ATOM 1144 C C . GLN A 1 149 ? 17.384 -9.791 14.498 1.00 73.94 149 GLN A C 1
ATOM 1146 O O . GLN A 1 149 ? 18.330 -10.485 14.871 1.00 73.94 149 GLN A O 1
ATOM 1151 N N . SER A 1 150 ? 17.578 -8.714 13.732 1.00 66.06 150 SER A N 1
ATOM 1152 C CA . SER A 1 150 ? 18.878 -8.318 13.169 1.00 66.06 150 SER A CA 1
ATOM 1153 C C . SER A 1 150 ? 18.893 -6.832 12.780 1.00 66.06 150 SER A C 1
ATOM 1155 O O . SER A 1 150 ? 17.857 -6.185 12.824 1.00 66.06 150 SER A O 1
ATOM 1157 N N . GLU A 1 151 ? 20.031 -6.288 12.330 1.00 81.81 151 GLU A N 1
ATOM 1158 C CA . GLU A 1 151 ? 20.149 -4.928 11.749 1.00 81.81 151 GLU A CA 1
ATOM 1159 C C . GLU A 1 151 ? 19.419 -4.783 10.383 1.00 81.81 151 GLU A C 1
ATOM 1161 O O . GLU A 1 151 ? 19.838 -4.041 9.495 1.00 81.81 151 GLU A O 1
ATOM 1166 N N . LEU A 1 152 ? 18.337 -5.541 10.168 1.00 87.44 152 LEU A N 1
ATOM 1167 C CA . LEU A 1 152 ? 17.563 -5.618 8.926 1.00 87.44 152 LEU A CA 1
ATOM 1168 C C . LEU A 1 152 ? 16.206 -4.906 9.029 1.00 87.44 152 LEU A C 1
ATOM 1170 O O . LEU A 1 152 ? 15.400 -4.978 8.096 1.00 87.44 152 LEU A O 1
ATOM 1174 N N . GLU A 1 153 ? 15.970 -4.183 10.124 1.00 88.44 153 GLU A N 1
ATOM 1175 C CA . GLU A 1 153 ? 14.779 -3.360 10.363 1.00 88.44 153 GLU A CA 1
ATOM 1176 C C . GLU A 1 153 ? 14.441 -2.444 9.171 1.00 88.44 153 GLU A C 1
ATOM 1178 O O . GLU A 1 153 ? 13.268 -2.412 8.789 1.00 88.44 153 GLU A O 1
ATOM 1183 N N . PRO A 1 154 ? 15.407 -1.789 8.482 1.00 89.88 154 PRO A N 1
ATOM 1184 C CA . PRO A 1 154 ? 15.087 -0.960 7.319 1.00 89.88 154 PRO A CA 1
ATOM 1185 C C . PRO A 1 154 ? 14.449 -1.741 6.160 1.00 89.88 154 PRO A C 1
ATOM 1187 O O . PRO A 1 154 ? 13.565 -1.227 5.478 1.00 89.88 154 PRO A O 1
ATOM 1190 N N . LEU A 1 155 ? 14.858 -2.994 5.932 1.00 87.44 155 LEU A N 1
ATOM 1191 C CA . LEU A 1 155 ? 14.301 -3.821 4.854 1.00 87.44 155 LEU A CA 1
ATOM 1192 C C . LEU A 1 155 ? 12.899 -4.331 5.198 1.00 87.44 155 LEU A C 1
ATOM 1194 O O . LEU A 1 155 ? 12.023 -4.352 4.333 1.00 87.44 155 LEU A O 1
ATOM 1198 N N . ALA A 1 156 ? 12.666 -4.711 6.455 1.00 87.56 156 ALA A N 1
ATOM 1199 C CA . ALA A 1 156 ? 11.324 -5.064 6.909 1.00 87.56 156 ALA A CA 1
ATOM 1200 C C . ALA A 1 156 ? 10.381 -3.855 6.875 1.00 87.56 156 ALA A C 1
ATOM 1202 O O . ALA A 1 156 ? 9.230 -3.987 6.457 1.00 87.56 156 ALA A O 1
ATOM 1203 N N . HIS A 1 157 ? 10.883 -2.667 7.219 1.00 89.06 157 HIS A N 1
ATOM 1204 C CA . HIS A 1 157 ? 10.122 -1.428 7.114 1.00 89.06 157 HIS A CA 1
ATOM 1205 C C . HIS A 1 157 ? 9.717 -1.116 5.666 1.00 89.06 157 HIS A C 1
ATOM 1207 O O . HIS A 1 157 ? 8.546 -0.833 5.418 1.00 89.06 157 HIS A O 1
ATOM 1213 N N . ARG A 1 158 ? 10.637 -1.259 4.699 1.00 90.38 158 ARG A N 1
ATOM 1214 C CA . ARG A 1 158 ? 10.323 -1.152 3.259 1.00 90.38 158 ARG A CA 1
ATOM 1215 C C . ARG A 1 158 ? 9.202 -2.106 2.842 1.00 90.38 158 ARG A C 1
ATOM 1217 O O . ARG A 1 158 ? 8.245 -1.687 2.196 1.00 90.38 158 ARG A O 1
ATOM 1224 N N . CYS A 1 159 ? 9.273 -3.371 3.270 1.00 89.00 159 CYS A N 1
ATOM 1225 C CA . CYS A 1 159 ? 8.218 -4.350 2.993 1.00 89.00 159 CYS A CA 1
ATOM 1226 C C . CYS A 1 159 ? 6.860 -3.905 3.553 1.00 89.00 159 CYS A C 1
ATOM 1228 O O . CYS A 1 159 ? 5.851 -4.006 2.857 1.00 89.00 159 CYS A O 1
ATOM 1230 N N . ARG A 1 160 ? 6.830 -3.408 4.797 1.00 89.88 160 ARG A N 1
ATOM 1231 C CA . ARG A 1 160 ? 5.609 -2.915 5.448 1.00 89.88 160 ARG A CA 1
ATOM 1232 C C . ARG A 1 160 ? 5.007 -1.736 4.691 1.00 89.88 160 ARG A C 1
ATOM 1234 O O . ARG A 1 160 ? 3.828 -1.791 4.360 1.00 89.88 160 ARG A O 1
ATOM 1241 N N . ILE A 1 161 ? 5.815 -0.726 4.361 1.00 88.50 161 ILE A N 1
ATOM 1242 C CA . ILE A 1 161 ? 5.356 0.445 3.599 1.00 88.50 161 ILE A CA 1
ATOM 1243 C C . ILE A 1 161 ? 4.747 0.012 2.266 1.00 88.50 161 ILE A C 1
ATOM 1245 O O . ILE A 1 161 ? 3.636 0.422 1.935 1.00 88.50 161 ILE A O 1
ATOM 1249 N N . ALA A 1 162 ? 5.443 -0.838 1.510 1.00 88.81 162 ALA A N 1
ATOM 1250 C CA . ALA A 1 162 ? 4.948 -1.296 0.219 1.00 88.81 162 ALA A CA 1
ATOM 1251 C C . ALA A 1 162 ? 3.654 -2.117 0.357 1.00 88.81 162 ALA A C 1
ATOM 1253 O O . ALA A 1 162 ? 2.713 -1.918 -0.409 1.00 88.81 162 ALA A O 1
ATOM 1254 N N . PHE A 1 163 ? 3.567 -2.993 1.362 1.00 88.94 163 PHE A N 1
ATOM 1255 C CA . PHE A 1 163 ? 2.359 -3.766 1.658 1.00 88.94 163 PHE A CA 1
ATOM 1256 C C . PHE A 1 163 ? 1.159 -2.865 1.989 1.00 88.94 163 PHE A C 1
ATOM 1258 O O . PHE A 1 163 ? 0.078 -3.038 1.420 1.00 88.94 163 PHE A O 1
ATOM 1265 N N . ASP A 1 164 ? 1.347 -1.875 2.862 1.00 86.44 164 ASP A N 1
ATOM 1266 C CA . ASP A 1 164 ? 0.291 -0.929 3.231 1.00 86.44 164 ASP A CA 1
ATOM 1267 C C . ASP A 1 164 ? -0.097 -0.043 2.033 1.00 86.44 164 ASP A C 1
ATOM 1269 O O . ASP A 1 164 ? -1.280 0.218 1.807 1.00 86.44 164 ASP A O 1
ATOM 1273 N N . GLY A 1 165 ? 0.873 0.330 1.191 1.00 88.06 165 GLY A N 1
ATOM 1274 C CA . GLY A 1 165 ? 0.641 1.025 -0.074 1.00 88.06 165 GLY A CA 1
ATOM 1275 C C . GLY A 1 165 ? -0.222 0.218 -1.048 1.00 88.06 165 GLY A C 1
ATOM 1276 O O . GLY A 1 165 ? -1.163 0.765 -1.625 1.00 88.06 165 GLY A O 1
ATOM 1277 N N . ILE A 1 166 ? 0.028 -1.091 -1.188 1.00 89.06 166 ILE A N 1
ATOM 1278 C CA . ILE A 1 166 ? -0.801 -1.994 -2.009 1.00 89.06 166 ILE A CA 1
ATOM 1279 C C . ILE A 1 166 ? -2.218 -2.068 -1.441 1.00 89.06 166 ILE A C 1
ATOM 1281 O O . ILE A 1 166 ? -3.195 -1.988 -2.187 1.00 89.06 166 ILE A O 1
ATOM 1285 N N . LYS A 1 167 ? -2.346 -2.189 -0.118 1.00 87.81 167 LYS A N 1
ATOM 1286 C CA . LYS A 1 167 ? -3.643 -2.232 0.561 1.00 87.81 167 LYS A CA 1
ATOM 1287 C C . LYS A 1 167 ? -4.455 -0.962 0.304 1.00 87.81 167 LYS A C 1
ATOM 1289 O O . LYS A 1 167 ? -5.623 -1.055 -0.074 1.00 87.81 167 LYS A O 1
ATOM 1294 N N . ALA A 1 168 ? -3.830 0.204 0.453 1.00 84.50 168 ALA A N 1
ATOM 1295 C CA . ALA A 1 168 ? -4.447 1.495 0.169 1.00 84.50 168 ALA A CA 1
ATOM 1296 C C . ALA A 1 168 ? -4.814 1.642 -1.317 1.00 84.50 168 ALA A C 1
ATOM 1298 O O . ALA A 1 168 ? -5.897 2.126 -1.641 1.00 84.50 168 ALA A O 1
ATOM 1299 N N . PHE A 1 169 ? -3.953 1.178 -2.227 1.00 87.06 169 PHE A N 1
ATOM 1300 C CA . PHE A 1 169 ? -4.235 1.175 -3.662 1.00 87.06 169 PHE A CA 1
ATOM 1301 C C . PHE A 1 169 ? -5.477 0.336 -3.992 1.00 87.06 169 PHE A C 1
ATOM 1303 O O . PHE A 1 169 ? -6.406 0.832 -4.630 1.00 87.06 169 PHE A O 1
ATOM 1310 N N . VAL A 1 170 ? -5.538 -0.911 -3.511 1.00 88.50 170 VAL A N 1
ATOM 1311 C CA . VAL A 1 170 ? -6.705 -1.784 -3.713 1.00 88.50 170 VAL A CA 1
ATOM 1312 C C . VAL A 1 170 ? -7.958 -1.127 -3.143 1.00 88.50 170 VAL A C 1
ATOM 1314 O O . VAL A 1 170 ? -8.971 -1.068 -3.826 1.00 88.50 170 VAL A O 1
ATOM 1317 N N . LEU A 1 171 ? -7.895 -0.572 -1.933 1.00 84.00 171 LEU A N 1
ATOM 1318 C CA . LEU A 1 171 ? -9.028 0.105 -1.300 1.00 84.00 171 LEU A CA 1
ATOM 1319 C C . LEU A 1 171 ? -9.580 1.267 -2.143 1.00 84.00 171 LEU A C 1
ATOM 1321 O O . LEU A 1 171 ? -10.798 1.405 -2.265 1.00 84.00 171 LEU A O 1
ATOM 1325 N N . ARG A 1 172 ? -8.696 2.073 -2.745 1.00 82.94 172 ARG A N 1
ATOM 1326 C CA . ARG A 1 172 ? -9.074 3.232 -3.565 1.00 82.94 172 ARG A CA 1
ATOM 1327 C C . ARG A 1 172 ? -9.624 2.864 -4.932 1.00 82.94 172 ARG A C 1
ATOM 1329 O O . ARG A 1 172 ? -10.499 3.571 -5.417 1.00 82.94 172 ARG A O 1
ATOM 1336 N N . HIS A 1 173 ? -9.125 1.804 -5.559 1.00 85.81 173 HIS A N 1
ATOM 1337 C CA . HIS A 1 173 ? -9.424 1.515 -6.966 1.00 85.81 173 HIS A CA 1
ATOM 1338 C C . HIS A 1 173 ? -10.357 0.321 -7.176 1.00 85.81 173 HIS A C 1
ATOM 1340 O O . HIS A 1 173 ? -10.877 0.149 -8.273 1.00 85.81 173 HIS A O 1
ATOM 1346 N N . ASP A 1 174 ? -10.610 -0.484 -6.145 1.00 86.12 174 ASP A N 1
ATOM 1347 C CA . ASP A 1 174 ? -11.501 -1.635 -6.221 1.00 86.12 174 ASP A CA 1
ATOM 1348 C C . ASP A 1 174 ? -12.977 -1.246 -6.015 1.00 86.12 174 ASP A C 1
ATOM 1350 O O . ASP A 1 174 ? -13.370 -0.911 -4.890 1.00 86.12 174 ASP A O 1
ATOM 1354 N N . PRO A 1 175 ? -13.850 -1.398 -7.033 1.00 85.38 175 PRO A N 1
ATOM 1355 C CA . PRO A 1 175 ? -15.273 -1.080 -6.905 1.00 85.38 175 PRO A CA 1
ATOM 1356 C C . PRO A 1 175 ? -15.984 -1.877 -5.801 1.00 85.38 175 PRO A C 1
ATOM 1358 O O . PRO A 1 175 ? -16.949 -1.396 -5.196 1.00 85.38 175 PRO A O 1
ATOM 1361 N N . ARG A 1 176 ? -15.520 -3.101 -5.508 1.00 84.75 176 ARG A N 1
ATOM 1362 C CA . ARG A 1 176 ? -16.082 -3.939 -4.438 1.00 84.75 176 ARG A CA 1
ATOM 1363 C C . ARG A 1 176 ? -15.734 -3.371 -3.068 1.00 84.75 176 ARG A C 1
ATOM 1365 O O . ARG A 1 176 ? -16.603 -3.324 -2.198 1.00 84.75 176 ARG A O 1
ATOM 1372 N N . GLN A 1 177 ? -14.497 -2.909 -2.887 1.00 83.88 177 GLN A N 1
ATOM 1373 C CA . GLN A 1 177 ? -14.076 -2.274 -1.638 1.00 83.88 177 GLN A CA 1
ATOM 1374 C C . GLN A 1 177 ? -14.731 -0.912 -1.470 1.00 83.88 177 GLN A C 1
ATOM 1376 O O . GLN A 1 177 ? -15.289 -0.659 -0.410 1.00 83.88 177 GLN A O 1
ATOM 1381 N N . GLN A 1 178 ? -14.796 -0.087 -2.515 1.00 86.25 178 GLN A N 1
ATOM 1382 C CA . GLN A 1 178 ? -15.537 1.178 -2.472 1.00 86.25 178 GLN A CA 1
ATOM 1383 C C . GLN A 1 178 ? -17.009 0.966 -2.082 1.00 86.25 178 GLN A C 1
ATOM 1385 O O . GLN A 1 178 ? -17.548 1.680 -1.236 1.00 86.25 178 GLN A O 1
ATOM 1390 N N . SER A 1 179 ? -17.660 -0.064 -2.635 1.00 88.44 179 SER A N 1
ATOM 1391 C CA . SER A 1 179 ? -19.038 -0.420 -2.268 1.00 88.44 179 SER A CA 1
ATOM 1392 C C . SER A 1 179 ? -19.159 -0.822 -0.796 1.00 88.44 179 SER A C 1
ATOM 1394 O O . SER A 1 179 ? -20.110 -0.423 -0.122 1.00 88.44 179 SER A O 1
ATOM 1396 N N . ARG A 1 180 ? -18.191 -1.585 -0.279 1.00 89.88 180 ARG A N 1
ATOM 1397 C CA . ARG A 1 180 ? -18.124 -1.988 1.131 1.00 89.88 180 ARG A CA 1
ATOM 1398 C C . ARG A 1 180 ? -17.888 -0.786 2.048 1.00 89.88 180 ARG A C 1
ATOM 1400 O O . ARG A 1 180 ? -18.611 -0.644 3.030 1.00 89.88 180 ARG A O 1
ATOM 1407 N N . VAL A 1 181 ? -16.953 0.098 1.698 1.00 90.75 181 VAL A N 1
ATOM 1408 C CA . VAL A 1 181 ? -16.686 1.357 2.411 1.00 90.75 181 VAL A CA 1
ATOM 1409 C C . VAL A 1 181 ? -17.934 2.224 2.447 1.00 90.75 181 VAL A C 1
ATOM 1411 O O . VAL A 1 181 ? -18.258 2.739 3.507 1.00 90.75 181 VAL A O 1
ATOM 1414 N N . ARG A 1 182 ? -18.700 2.318 1.354 1.00 92.62 182 ARG A N 1
ATOM 1415 C CA . ARG A 1 182 ? -19.969 3.058 1.343 1.00 92.62 182 ARG A CA 1
ATOM 1416 C C . ARG A 1 182 ? -20.979 2.497 2.346 1.00 92.62 182 ARG A C 1
ATOM 1418 O O . ARG A 1 182 ? -21.543 3.253 3.128 1.00 92.62 182 ARG A O 1
ATOM 1425 N N . VAL A 1 183 ? -21.187 1.178 2.365 1.00 94.31 183 VAL A N 1
ATOM 1426 C CA . VAL A 1 183 ? -22.130 0.536 3.303 1.00 94.31 183 VAL A CA 1
ATOM 1427 C C . VAL A 1 183 ? -21.692 0.728 4.759 1.00 94.31 183 VAL A C 1
ATOM 1429 O O . VAL A 1 183 ? -22.509 1.084 5.611 1.00 94.31 183 VAL A O 1
ATOM 1432 N N . VAL A 1 184 ? -20.404 0.517 5.046 1.00 93.56 184 VAL A N 1
ATOM 1433 C CA . VAL A 1 184 ? -19.830 0.710 6.386 1.00 93.56 184 VAL A CA 1
ATOM 1434 C C . VAL A 1 184 ? -19.885 2.183 6.789 1.00 93.56 184 VAL A C 1
ATOM 1436 O O . VAL A 1 184 ? -20.294 2.496 7.902 1.00 93.56 184 VAL A O 1
ATOM 1439 N N . GLY A 1 185 ? -19.539 3.093 5.884 1.00 93.12 185 GLY A N 1
ATOM 1440 C CA . GLY A 1 185 ? -19.527 4.531 6.117 1.00 93.12 185 GLY A CA 1
ATOM 1441 C C . GLY A 1 185 ? -20.907 5.096 6.406 1.00 93.12 185 GLY A C 1
ATOM 1442 O O . GLY A 1 185 ? -21.072 5.846 7.362 1.00 93.12 185 GLY A O 1
ATOM 1443 N N . GLU A 1 186 ? -21.937 4.649 5.692 1.00 93.50 186 GLU A N 1
ATOM 1444 C CA . GLU A 1 186 ? -23.319 5.002 6.014 1.00 93.50 186 GLU A CA 1
ATOM 1445 C C . GLU A 1 186 ? -23.739 4.530 7.416 1.00 93.50 186 GLU A C 1
ATOM 1447 O O . GLU A 1 186 ? -24.400 5.265 8.155 1.00 93.50 186 GLU A O 1
ATOM 1452 N N . ALA A 1 187 ? -23.371 3.303 7.797 1.00 90.38 187 ALA A N 1
ATOM 1453 C CA . ALA A 1 187 ? -23.638 2.774 9.133 1.00 90.38 187 ALA A CA 1
ATOM 1454 C C . ALA A 1 187 ? -22.869 3.554 10.215 1.00 90.38 187 ALA A C 1
ATOM 1456 O O . ALA A 1 187 ? -23.424 3.881 11.267 1.00 90.38 187 ALA A O 1
ATOM 1457 N N . TYR A 1 188 ? -21.616 3.911 9.937 1.00 91.88 188 TYR A N 1
ATOM 1458 C CA . TYR A 1 188 ? -20.776 4.716 10.815 1.00 91.88 188 TYR A CA 1
ATOM 1459 C C . TYR A 1 188 ? -21.334 6.133 11.011 1.00 91.88 188 TYR A C 1
ATOM 1461 O O . TYR A 1 188 ? -21.500 6.574 12.149 1.00 91.88 188 TYR A O 1
ATOM 1469 N N . THR A 1 189 ? -21.716 6.821 9.931 1.00 89.19 189 THR A N 1
ATOM 1470 C CA . THR A 1 189 ? -22.307 8.169 9.969 1.00 89.19 189 THR A CA 1
ATOM 1471 C C . THR A 1 189 ? -23.643 8.190 10.715 1.00 89.19 189 THR A C 1
ATOM 1473 O O . THR A 1 189 ? -23.910 9.130 11.465 1.00 89.19 189 THR A O 1
ATOM 1476 N N . ARG A 1 190 ? -24.473 7.144 10.575 1.00 88.38 190 ARG A N 1
ATOM 1477 C CA . ARG A 1 190 ? -25.710 6.973 11.367 1.00 88.38 190 ARG A CA 1
ATOM 1478 C C . ARG A 1 190 ? -25.452 6.593 12.826 1.00 88.38 190 ARG A C 1
ATOM 1480 O O . ARG A 1 190 ? -26.376 6.605 13.633 1.00 88.38 190 ARG A O 1
ATOM 1487 N N . GLY A 1 191 ? -24.218 6.235 13.156 1.00 85.38 191 GLY A N 1
ATOM 1488 C CA . GLY A 1 191 ? -23.805 5.833 14.485 1.00 85.38 191 GLY A CA 1
ATOM 1489 C C . GLY A 1 191 ? -24.244 4.437 14.914 1.00 85.38 191 GLY A C 1
ATOM 1490 O O . GLY A 1 191 ? -24.145 4.128 16.099 1.00 85.38 191 GLY A O 1
ATOM 1491 N N . SER A 1 192 ? -24.692 3.599 13.974 1.00 88.50 192 SER A N 1
ATOM 1492 C CA . SER A 1 192 ? -25.115 2.220 14.250 1.00 88.50 192 SER A CA 1
ATOM 1493 C C . SER A 1 192 ? -23.950 1.262 14.501 1.00 88.50 192 SER A C 1
ATOM 1495 O O . SER A 1 192 ? -24.177 0.167 14.997 1.00 88.50 192 SER A O 1
ATOM 1497 N N . ILE A 1 193 ? -22.730 1.664 14.137 1.00 90.00 193 ILE A N 1
ATOM 1498 C CA . ILE A 1 193 ? -21.487 0.946 14.429 1.00 90.00 193 ILE A CA 1
ATOM 1499 C C . ILE A 1 193 ? -20.434 1.919 14.979 1.00 90.00 193 ILE A C 1
ATOM 1501 O O . ILE A 1 193 ? -20.462 3.129 14.714 1.00 90.00 193 ILE A O 1
ATOM 1505 N N . SER A 1 194 ? -19.525 1.391 15.787 1.00 89.88 194 SER A N 1
ATOM 1506 C CA . SER A 1 194 ? -18.336 2.065 16.311 1.00 89.88 194 SER A CA 1
ATOM 1507 C C . SER A 1 194 ? -17.207 2.102 15.277 1.00 89.88 194 SER A C 1
ATOM 1509 O O . SER A 1 194 ? -17.232 1.384 14.279 1.00 89.88 194 SER A O 1
ATOM 1511 N N . ILE A 1 195 ? -16.179 2.923 15.523 1.00 89.19 195 ILE A N 1
ATOM 1512 C CA . ILE A 1 195 ? -14.999 2.956 14.649 1.00 89.19 195 ILE A CA 1
ATOM 1513 C C . ILE A 1 195 ? -14.230 1.626 14.653 1.00 89.19 195 ILE A C 1
ATOM 1515 O O . ILE A 1 195 ? -13.740 1.206 13.610 1.00 89.19 195 ILE A O 1
ATOM 1519 N N . SER A 1 196 ? -14.196 0.923 15.789 1.00 89.38 196 SER A N 1
ATOM 1520 C CA . SER A 1 196 ? -13.545 -0.387 15.919 1.00 89.38 196 SER A CA 1
ATOM 1521 C C . SER A 1 196 ? -14.253 -1.464 15.085 1.00 89.38 196 SER A C 1
ATOM 1523 O O . SER A 1 196 ? -13.623 -2.261 14.382 1.00 89.38 196 SER A O 1
ATOM 1525 N N . GLU A 1 197 ? -15.590 -1.440 15.080 1.00 91.19 197 GLU A N 1
ATOM 1526 C CA . GLU A 1 197 ? -16.401 -2.302 14.217 1.00 91.19 197 GLU A CA 1
ATOM 1527 C C . GLU A 1 197 ? -16.208 -1.951 12.741 1.00 91.19 197 GLU A C 1
ATOM 1529 O O . GLU A 1 197 ? -16.017 -2.858 11.934 1.00 91.19 197 GLU A O 1
ATOM 1534 N N . SER A 1 198 ? -16.183 -0.662 12.381 1.00 91.75 198 SER A N 1
ATOM 1535 C CA . SER A 1 198 ? -15.861 -0.227 11.016 1.00 91.75 198 SER A CA 1
ATOM 1536 C C . SER A 1 198 ? -14.484 -0.723 10.573 1.00 91.75 198 SER A C 1
ATOM 1538 O O . SER A 1 198 ? -14.354 -1.272 9.483 1.00 91.75 198 SER A O 1
ATOM 1540 N N . ALA A 1 199 ? -13.465 -0.588 11.423 1.00 86.69 199 ALA A N 1
ATOM 1541 C CA . ALA A 1 199 ? -12.106 -1.040 11.145 1.00 86.69 199 ALA A CA 1
ATOM 1542 C C . ALA A 1 199 ? -12.057 -2.554 10.899 1.00 86.69 199 ALA A C 1
ATOM 1544 O O . ALA A 1 199 ? -11.525 -3.006 9.885 1.00 86.69 199 ALA A O 1
ATOM 1545 N N . THR A 1 200 ? -12.728 -3.334 11.749 1.00 88.00 200 THR A N 1
ATOM 1546 C CA . THR A 1 200 ? -12.869 -4.788 11.581 1.00 88.00 200 THR A CA 1
ATOM 1547 C C . THR A 1 200 ? -13.599 -5.133 10.280 1.00 88.00 200 THR A C 1
ATOM 1549 O O . THR A 1 200 ? -13.130 -5.955 9.490 1.00 88.00 200 THR A O 1
ATOM 1552 N N . LEU A 1 201 ? -14.724 -4.464 10.015 1.00 89.38 201 LEU A N 1
ATOM 1553 C CA . LEU A 1 201 ? -15.524 -4.647 8.808 1.00 89.38 201 LEU A CA 1
ATOM 1554 C C . LEU A 1 201 ? -14.825 -4.168 7.544 1.00 89.38 201 LEU A C 1
ATOM 1556 O O . LEU A 1 201 ? -15.289 -4.546 6.478 1.00 89.38 201 LEU A O 1
ATOM 1560 N N . LEU A 1 202 ? -13.749 -3.389 7.612 1.00 87.12 202 LEU A N 1
ATOM 1561 C CA . LEU A 1 202 ? -12.934 -2.988 6.460 1.00 87.12 202 LEU A CA 1
ATOM 1562 C C . LEU A 1 202 ? -11.590 -3.731 6.402 1.00 87.12 202 LEU A C 1
ATOM 1564 O O . LEU A 1 202 ? -10.896 -3.659 5.393 1.00 87.12 202 LEU A O 1
ATOM 1568 N N . GLY A 1 203 ? -11.232 -4.486 7.446 1.00 82.00 203 GLY A N 1
ATOM 1569 C CA . GLY A 1 203 ? -9.916 -5.115 7.573 1.00 82.00 203 GLY A CA 1
ATOM 1570 C C . GLY A 1 203 ? -8.784 -4.094 7.740 1.00 82.00 203 GLY A C 1
ATOM 1571 O O . GLY A 1 203 ? -7.663 -4.328 7.286 1.00 82.00 203 GLY A O 1
ATOM 1572 N N . LEU A 1 204 ? -9.074 -2.942 8.341 1.00 82.56 204 LEU A N 1
ATOM 1573 C CA . LEU A 1 204 ? -8.164 -1.812 8.541 1.00 82.56 204 LEU A CA 1
ATOM 1574 C C . LEU A 1 204 ? -7.792 -1.665 10.021 1.00 82.56 204 LEU A C 1
ATOM 1576 O O . LEU A 1 204 ? -8.489 -2.184 10.892 1.00 82.56 204 LEU A O 1
ATOM 1580 N N . HIS A 1 205 ? -6.701 -0.950 10.312 1.00 79.62 205 HIS A N 1
ATOM 1581 C CA . HIS A 1 205 ? -6.518 -0.400 11.654 1.00 79.62 205 HIS A CA 1
ATOM 1582 C C . HIS A 1 205 ? -7.500 0.755 11.875 1.00 79.62 205 HIS A C 1
ATOM 1584 O O . HIS A 1 205 ? -7.985 1.354 10.919 1.00 79.62 205 HIS A O 1
ATOM 1590 N N . GLU A 1 206 ? -7.809 1.071 13.135 1.00 82.12 206 GLU A N 1
ATOM 1591 C CA . GLU A 1 206 ? -8.812 2.097 13.459 1.00 82.12 206 GLU A CA 1
ATOM 1592 C C . GLU A 1 206 ? -8.468 3.465 12.863 1.00 82.12 206 GLU A C 1
ATOM 1594 O O . GLU A 1 206 ? -9.347 4.115 12.306 1.00 82.12 206 GLU A O 1
ATOM 1599 N N . VAL A 1 207 ? -7.194 3.865 12.902 1.00 78.88 207 VAL A N 1
ATOM 1600 C CA . VAL A 1 207 ? -6.723 5.135 12.323 1.00 78.88 207 VAL A CA 1
ATOM 1601 C C . VAL A 1 207 ? -6.938 5.165 10.806 1.00 78.88 207 VAL A C 1
ATOM 1603 O O . VAL A 1 207 ? -7.514 6.118 10.286 1.00 78.88 207 VAL A O 1
ATOM 1606 N N . ASP A 1 208 ? -6.568 4.091 10.106 1.00 78.50 208 ASP A N 1
ATOM 1607 C CA . ASP A 1 208 ? -6.764 3.977 8.655 1.00 78.50 208 ASP A CA 1
ATOM 1608 C C . ASP A 1 208 ? -8.251 3.943 8.286 1.00 78.50 208 ASP A C 1
ATOM 1610 O O . ASP A 1 208 ? -8.655 4.462 7.246 1.00 78.50 208 ASP A O 1
ATOM 1614 N N . ALA A 1 209 ? -9.081 3.328 9.135 1.00 85.00 209 ALA A N 1
ATOM 1615 C CA . ALA A 1 209 ? -10.523 3.289 8.951 1.00 85.00 209 ALA A CA 1
ATOM 1616 C C . ALA A 1 209 ? -11.137 4.686 9.080 1.00 85.00 209 ALA A C 1
ATOM 1618 O O . ALA A 1 209 ? -11.999 5.025 8.275 1.00 85.00 209 ALA A O 1
ATOM 1619 N N . VAL A 1 210 ? -10.680 5.506 10.037 1.00 86.69 210 VAL A N 1
ATOM 1620 C CA . VAL A 1 210 ? -11.097 6.915 10.140 1.00 86.69 210 VAL A CA 1
ATOM 1621 C C . VAL A 1 210 ? -10.722 7.660 8.865 1.00 86.69 210 VAL A C 1
ATOM 1623 O O . VAL A 1 210 ? -11.608 8.205 8.214 1.00 86.69 210 VAL A O 1
ATOM 1626 N N . ALA A 1 211 ? -9.447 7.612 8.468 1.00 81.31 211 ALA A N 1
ATOM 1627 C CA . ALA A 1 211 ? -8.964 8.315 7.280 1.00 81.31 211 ALA A CA 1
ATOM 1628 C C . ALA A 1 211 ? -9.741 7.906 6.017 1.00 81.31 211 ALA A C 1
ATOM 1630 O O . ALA A 1 211 ? -10.249 8.757 5.294 1.00 81.31 211 ALA A O 1
ATOM 1631 N N . THR A 1 212 ? -9.932 6.600 5.805 1.00 83.31 212 THR A N 1
ATOM 1632 C CA . THR A 1 212 ? -10.692 6.057 4.664 1.00 83.31 212 THR A CA 1
ATOM 1633 C C . THR A 1 212 ? -12.135 6.562 4.639 1.00 83.31 212 THR A C 1
ATOM 1635 O O . THR A 1 212 ? -12.672 6.891 3.581 1.00 83.31 212 THR A O 1
ATOM 1638 N N . LEU A 1 213 ? -12.800 6.577 5.797 1.00 88.75 213 LEU A N 1
ATOM 1639 C CA . LEU A 1 213 ? -14.184 7.026 5.902 1.00 88.75 213 LEU A CA 1
ATOM 1640 C C . LEU A 1 213 ? -14.293 8.527 5.620 1.00 88.75 213 LEU A C 1
ATOM 1642 O O . LEU A 1 213 ? -15.159 8.931 4.844 1.00 88.75 213 LEU A O 1
ATOM 1646 N N . GLU A 1 214 ? -13.392 9.331 6.180 1.00 86.56 214 GLU A N 1
ATOM 1647 C CA . GLU A 1 214 ? -13.358 10.781 5.980 1.00 86.56 214 GLU A CA 1
ATOM 1648 C C . GLU A 1 214 ? -13.038 11.169 4.531 1.00 86.56 214 GLU A C 1
ATOM 1650 O O . GLU A 1 214 ? -13.735 12.017 3.971 1.00 86.56 214 GLU A O 1
ATOM 1655 N N . GLU A 1 215 ? -12.068 10.506 3.891 1.00 83.31 215 GLU A N 1
ATOM 1656 C CA . GLU A 1 215 ? -11.750 10.685 2.463 1.00 83.31 215 GLU A CA 1
ATOM 1657 C C . GLU A 1 215 ? -12.969 10.435 1.566 1.00 83.31 215 GLU A C 1
ATOM 1659 O O . GLU A 1 215 ? -13.162 11.107 0.552 1.00 83.31 215 GLU A O 1
ATOM 1664 N N . MET A 1 216 ? -13.829 9.496 1.963 1.00 84.25 216 MET A N 1
ATOM 1665 C CA . MET A 1 216 ? -15.059 9.145 1.250 1.00 84.25 216 MET A CA 1
ATOM 1666 C C . MET A 1 216 ? -16.273 9.984 1.688 1.00 84.25 216 MET A C 1
ATOM 1668 O O . MET A 1 216 ? -17.401 9.711 1.277 1.00 84.25 216 MET A O 1
ATOM 1672 N N . GLY A 1 217 ? -16.060 11.016 2.510 1.00 87.19 217 GLY A N 1
ATOM 1673 C CA . GLY A 1 217 ? -17.092 11.948 2.969 1.00 87.19 217 GLY A CA 1
ATOM 1674 C C . GLY A 1 217 ? -17.951 11.438 4.131 1.00 87.19 217 GLY A C 1
ATOM 1675 O O . GLY A 1 217 ? -18.927 12.093 4.508 1.00 87.19 217 GLY A O 1
ATOM 1676 N N . PHE A 1 218 ? -17.606 10.297 4.729 1.00 90.06 218 PHE A N 1
ATOM 1677 C CA . PHE A 1 218 ? -18.295 9.743 5.890 1.00 90.06 218 PHE A CA 1
ATOM 1678 C C . PHE A 1 218 ? -17.669 10.269 7.178 1.00 90.06 218 PHE A C 1
ATOM 1680 O O . PHE A 1 218 ? -16.681 9.747 7.682 1.00 90.06 218 PHE A O 1
ATOM 1687 N N . SER A 1 219 ? -18.298 11.289 7.752 1.00 86.12 219 SER A N 1
ATOM 1688 C CA . SER A 1 219 ? -17.970 11.792 9.086 1.00 86.12 219 SER A CA 1
ATOM 1689 C C . SER A 1 219 ? -19.126 11.545 10.050 1.00 86.12 219 SER A C 1
ATOM 1691 O O . SER A 1 219 ? -20.280 11.344 9.649 1.00 86.12 219 SER A O 1
ATOM 1693 N N . ARG A 1 220 ? -18.822 11.544 11.348 1.00 77.19 220 ARG A N 1
ATOM 1694 C CA . ARG A 1 220 ? -19.819 11.474 12.417 1.00 77.19 220 ARG A CA 1
ATOM 1695 C C . ARG A 1 220 ? -19.905 12.842 13.083 1.00 77.19 220 ARG A C 1
ATOM 1697 O O . ARG A 1 220 ? -18.887 13.447 13.405 1.00 77.19 220 ARG A O 1
ATOM 1704 N N . LYS A 1 221 ? -21.124 13.346 13.290 1.00 66.88 221 LYS A N 1
ATOM 1705 C CA . LYS A 1 221 ? -21.324 14.607 14.020 1.00 66.88 221 LYS A CA 1
ATOM 1706 C C . LYS A 1 221 ? -20.802 14.451 15.450 1.00 66.88 221 LYS A C 1
ATOM 1708 O O . LYS A 1 221 ? -21.077 13.430 16.078 1.00 66.88 221 LYS A O 1
ATOM 1713 N N . LEU A 1 222 ? -20.110 15.470 15.966 1.00 57.19 222 LEU A N 1
ATOM 1714 C CA . LEU A 1 222 ? -19.569 15.493 17.336 1.00 57.19 222 LEU A CA 1
ATOM 1715 C C . LEU A 1 222 ? -20.636 15.158 18.392 1.00 57.19 222 LEU A C 1
ATOM 1717 O O . LEU A 1 222 ? -20.357 14.431 19.340 1.00 57.19 222 LEU A O 1
ATOM 1721 N N . ASP A 1 223 ? -21.883 15.573 18.165 1.00 49.06 223 ASP A N 1
ATOM 1722 C CA . ASP A 1 223 ? -23.018 15.289 19.052 1.00 49.06 223 ASP A CA 1
ATOM 1723 C C . ASP A 1 223 ? -23.373 13.791 19.135 1.00 49.06 223 ASP A C 1
ATOM 1725 O O . ASP A 1 223 ? -23.918 13.336 20.134 1.00 49.06 223 ASP A O 1
ATOM 1729 N N . ALA A 1 224 ? -23.035 13.000 18.111 1.00 51.44 224 ALA A N 1
ATOM 1730 C CA . ALA A 1 224 ? -23.210 11.544 18.082 1.00 51.44 224 ALA A CA 1
ATOM 1731 C C . ALA A 1 224 ? -21.971 10.773 18.585 1.00 51.44 224 ALA A C 1
ATOM 1733 O O . ALA A 1 224 ? -22.003 9.541 18.643 1.00 51.44 224 ALA A O 1
ATOM 1734 N N . ILE A 1 225 ? -20.887 11.493 18.902 1.00 52.44 225 ILE A N 1
ATOM 1735 C CA . ILE A 1 225 ? -19.687 11.025 19.619 1.00 52.44 225 ILE A CA 1
ATOM 1736 C C . ILE A 1 225 ? -19.799 11.398 21.114 1.00 52.44 225 ILE A C 1
ATOM 1738 O O . ILE A 1 225 ? -18.942 11.041 21.921 1.00 52.44 225 ILE A O 1
ATOM 1742 N N . ALA A 1 226 ? -20.867 12.102 21.513 1.00 50.75 226 ALA A N 1
ATOM 1743 C CA . ALA A 1 226 ? -21.121 12.433 22.903 1.00 50.75 226 ALA A CA 1
ATOM 1744 C C . ALA A 1 226 ? -21.236 11.145 23.728 1.00 50.75 226 ALA A C 1
ATOM 1746 O O . ALA A 1 226 ? -22.176 10.363 23.581 1.00 50.75 226 ALA A O 1
ATOM 1747 N N . LEU A 1 227 ? -20.256 10.936 24.605 1.00 56.78 227 LEU A N 1
ATOM 1748 C CA . LEU A 1 227 ? -20.344 9.949 25.670 1.00 56.78 227 LEU A CA 1
ATOM 1749 C C . LEU A 1 227 ? -21.618 10.228 26.466 1.00 56.78 227 LEU A C 1
ATOM 1751 O O . LEU A 1 227 ? -21.895 11.386 26.800 1.00 56.78 227 LEU A O 1
ATOM 1755 N N . ALA A 1 228 ? -22.371 9.178 26.795 1.00 64.06 228 ALA A N 1
ATOM 1756 C CA . ALA A 1 228 ? -23.450 9.311 27.761 1.00 64.06 228 ALA A CA 1
ATOM 1757 C C . ALA A 1 228 ? -22.889 9.972 29.033 1.00 64.06 228 ALA A C 1
ATOM 1759 O O . ALA A 1 228 ? -21.753 9.701 29.427 1.00 64.06 228 ALA A O 1
ATOM 1760 N N . GLU A 1 229 ? -23.666 10.848 29.677 1.00 63.16 229 GLU A N 1
ATOM 1761 C CA . GLU A 1 229 ? -23.207 11.651 30.828 1.00 63.16 229 GLU A CA 1
ATOM 1762 C C . GLU A 1 229 ? -22.541 10.782 31.917 1.00 63.16 229 GLU A C 1
ATOM 1764 O O . GLU A 1 229 ? -21.568 11.189 32.550 1.00 63.16 229 GLU A O 1
ATOM 1769 N N . VAL A 1 230 ? -23.022 9.544 32.064 1.00 68.00 230 VAL A N 1
ATOM 1770 C CA . VAL A 1 230 ? -22.505 8.518 32.978 1.00 68.00 230 VAL A CA 1
ATOM 1771 C C . VAL A 1 230 ? -21.092 8.056 32.596 1.00 68.00 230 VAL A C 1
ATOM 1773 O O . VAL A 1 230 ? -20.200 8.034 33.444 1.00 68.00 230 VAL A O 1
ATOM 1776 N N . ASP A 1 231 ? -20.850 7.751 31.320 1.00 66.94 231 ASP A N 1
ATOM 1777 C CA . ASP A 1 231 ? -19.537 7.325 30.820 1.00 66.94 231 ASP A CA 1
ATOM 1778 C C . ASP A 1 231 ? -18.534 8.480 30.848 1.00 66.94 231 ASP A C 1
ATOM 1780 O O . ASP A 1 231 ? -17.369 8.310 31.211 1.00 66.94 231 ASP A O 1
ATOM 1784 N N . ARG A 1 232 ? -19.008 9.694 30.555 1.00 66.81 232 ARG A N 1
ATOM 1785 C CA . ARG A 1 232 ? -18.228 10.928 30.674 1.00 66.81 232 ARG A CA 1
ATOM 1786 C C . ARG A 1 232 ? -17.803 11.188 32.121 1.00 66.81 232 ARG A C 1
ATOM 1788 O O . ARG A 1 232 ? -16.639 11.503 32.367 1.00 66.81 232 ARG A O 1
ATOM 1795 N N . GLN A 1 233 ? -18.710 11.040 33.088 1.00 71.31 233 GLN A N 1
ATOM 1796 C CA . GLN A 1 233 ? -18.386 11.170 34.513 1.00 71.31 233 GLN A CA 1
ATOM 1797 C C . GLN A 1 233 ? -17.416 10.087 34.985 1.00 71.31 233 GLN A C 1
ATOM 1799 O O . GLN A 1 233 ? -16.492 10.396 35.738 1.00 71.31 233 GLN A O 1
ATOM 1804 N N . SER A 1 234 ? -17.586 8.850 34.521 1.00 74.75 234 SER A N 1
ATOM 1805 C CA . SER A 1 234 ? -16.669 7.733 34.771 1.00 74.75 234 SER A CA 1
ATOM 1806 C C . SER A 1 234 ? -15.251 8.047 34.275 1.00 74.75 234 SER A C 1
ATOM 1808 O O . SER A 1 234 ? -14.296 8.017 35.055 1.00 74.75 234 SER A O 1
ATOM 1810 N N . ILE A 1 235 ? -15.112 8.461 33.012 1.00 71.75 235 ILE A N 1
ATOM 1811 C CA . ILE A 1 235 ? -13.817 8.798 32.408 1.00 71.75 235 ILE A CA 1
ATOM 1812 C C . ILE A 1 235 ? -13.185 10.005 33.104 1.00 71.75 235 ILE A C 1
ATOM 1814 O O . ILE A 1 235 ? -11.999 9.961 33.434 1.00 71.75 235 ILE A O 1
ATOM 1818 N N . PHE A 1 236 ? -13.953 11.057 33.402 1.00 76.25 236 PHE A N 1
ATOM 1819 C CA . PHE A 1 236 ? -13.426 12.210 34.136 1.00 76.25 236 PHE A CA 1
ATOM 1820 C C . PHE A 1 236 ? -13.033 11.879 35.571 1.00 76.25 236 PHE A C 1
ATOM 1822 O O . PHE A 1 236 ? -12.056 12.441 36.067 1.00 76.25 236 PHE A O 1
ATOM 1829 N N . SER A 1 237 ? -13.746 10.967 36.231 1.00 78.88 237 SER A N 1
ATOM 1830 C CA . SER A 1 237 ? -13.373 10.484 37.562 1.00 78.88 237 SER A CA 1
ATOM 1831 C C . SER A 1 237 ? -12.057 9.717 37.496 1.00 78.88 237 SER A C 1
ATOM 1833 O O . SER A 1 237 ? -11.140 10.039 38.249 1.00 78.88 237 SER A O 1
ATOM 1835 N N . ARG A 1 238 ? -11.900 8.822 36.511 1.00 78.31 238 ARG A N 1
ATOM 1836 C CA . ARG A 1 238 ? -10.649 8.090 36.265 1.00 78.31 238 ARG A CA 1
ATOM 1837 C C . ARG A 1 238 ? -9.483 9.031 35.952 1.00 78.31 238 ARG A C 1
ATOM 1839 O O . ARG 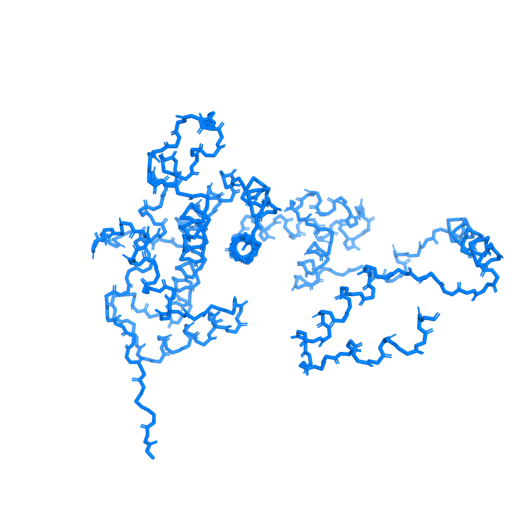A 1 238 ? -8.419 8.909 36.546 1.00 78.31 238 ARG A O 1
ATOM 1846 N N . MET A 1 239 ? -9.690 10.023 35.084 1.00 72.12 239 MET A N 1
ATOM 1847 C CA . MET A 1 239 ? -8.685 11.049 34.778 1.00 72.12 239 MET A CA 1
ATOM 1848 C C . MET A 1 239 ? -8.318 11.882 36.012 1.00 72.12 239 MET A C 1
ATOM 1850 O O . MET A 1 239 ? -7.148 12.212 36.205 1.00 72.12 239 MET A O 1
ATOM 1854 N N . ARG A 1 240 ? -9.291 12.216 36.872 1.00 80.38 240 ARG A N 1
ATOM 1855 C CA . ARG A 1 240 ? -9.036 12.904 38.149 1.00 80.38 240 ARG A CA 1
ATOM 1856 C C . ARG A 1 240 ? -8.215 12.051 39.097 1.00 80.38 240 ARG A C 1
ATOM 1858 O O . ARG A 1 240 ? -7.284 12.570 39.705 1.00 80.38 240 ARG A O 1
ATOM 1865 N N . GLU A 1 241 ? -8.558 10.777 39.235 1.00 83.38 241 GLU A N 1
ATOM 1866 C CA . GLU A 1 241 ? -7.824 9.831 40.071 1.00 83.38 241 GLU A CA 1
ATOM 1867 C C . GLU A 1 241 ? -6.391 9.660 39.581 1.00 83.38 241 GLU A C 1
ATOM 1869 O O . GLU A 1 241 ? -5.466 9.774 40.382 1.00 83.38 241 GLU A O 1
ATOM 1874 N N . ASP A 1 242 ? -6.187 9.492 38.275 1.00 73.75 242 ASP A N 1
ATOM 1875 C CA . ASP A 1 242 ? -4.851 9.407 37.691 1.00 73.75 242 ASP A CA 1
ATOM 1876 C C . ASP A 1 242 ? -4.068 10.711 37.852 1.00 73.75 242 ASP A C 1
ATOM 1878 O O . ASP A 1 242 ? -2.878 10.676 38.168 1.00 73.75 242 ASP A O 1
ATOM 1882 N N . ARG A 1 243 ? -4.708 11.877 37.687 1.00 74.44 243 ARG A N 1
ATOM 1883 C CA . ARG A 1 243 ? -4.060 13.175 37.924 1.00 74.44 243 ARG A CA 1
ATOM 1884 C C . ARG A 1 243 ? -3.663 13.337 39.389 1.00 74.44 243 ARG A C 1
ATOM 1886 O O . ARG A 1 243 ? -2.562 13.798 39.677 1.00 74.44 243 ARG A O 1
ATOM 1893 N N . ASN A 1 244 ? -4.539 12.956 40.315 1.00 81.69 244 ASN A N 1
ATOM 1894 C CA . ASN A 1 244 ? -4.273 13.020 41.751 1.00 81.69 244 ASN A CA 1
ATOM 1895 C C . ASN A 1 244 ? -3.162 12.043 42.154 1.00 81.69 244 ASN A C 1
ATOM 1897 O O . ASN A 1 244 ? -2.268 12.424 42.908 1.00 81.69 244 ASN A O 1
ATOM 1901 N N . ARG A 1 245 ? -3.161 10.823 41.599 1.00 79.19 245 ARG A N 1
ATOM 1902 C CA . ARG A 1 245 ? -2.100 9.824 41.792 1.00 79.19 245 ARG A CA 1
ATOM 1903 C C . ARG A 1 245 ? -0.745 10.354 41.323 1.00 79.19 245 ARG A C 1
ATOM 1905 O O . ARG A 1 245 ? 0.251 10.181 42.016 1.00 79.19 245 ARG A O 1
ATOM 1912 N N . ARG A 1 246 ? -0.732 11.071 40.197 1.00 73.38 246 ARG A N 1
ATOM 1913 C CA . ARG A 1 246 ? 0.456 11.721 39.623 1.00 73.38 246 ARG A CA 1
ATOM 1914 C C . ARG A 1 246 ? 0.778 13.093 40.220 1.00 73.38 246 ARG A C 1
ATOM 1916 O O . ARG A 1 246 ? 1.719 13.741 39.778 1.00 73.38 246 ARG A O 1
ATOM 1923 N N . ARG A 1 247 ? 0.005 13.572 41.204 1.00 78.94 247 ARG A N 1
ATOM 1924 C CA . ARG A 1 247 ? 0.133 14.923 41.790 1.00 78.94 247 ARG A CA 1
ATOM 1925 C C . ARG A 1 247 ? 0.145 16.050 40.744 1.00 78.94 247 ARG A C 1
ATOM 1927 O O . ARG A 1 247 ? 0.787 17.075 40.939 1.00 78.94 247 ARG A O 1
ATOM 1934 N N . GLY A 1 248 ? -0.575 15.865 39.640 1.00 69.62 248 GLY A N 1
ATOM 1935 C CA . GLY A 1 248 ? -0.637 16.831 38.544 1.00 69.62 248 GLY A CA 1
ATOM 1936 C C . GLY A 1 248 ? 0.549 16.807 37.579 1.00 69.62 248 GLY A C 1
ATOM 1937 O O . GLY A 1 248 ? 0.570 17.638 36.676 1.00 69.62 248 GLY A O 1
ATOM 1938 N N . LEU A 1 249 ? 1.496 15.877 37.726 1.00 68.62 249 LEU A N 1
ATOM 1939 C CA . LEU A 1 249 ? 2.579 15.697 36.761 1.00 68.62 249 LEU A CA 1
ATOM 1940 C C . LEU A 1 249 ? 2.068 14.947 35.515 1.00 68.62 249 LEU A C 1
ATOM 1942 O O . LEU A 1 249 ? 1.274 14.007 35.658 1.00 68.62 249 LEU A O 1
ATOM 1946 N N . PRO A 1 250 ? 2.481 15.356 34.301 1.00 64.75 250 PRO A N 1
ATOM 1947 C CA . PRO A 1 250 ? 2.150 14.633 33.077 1.00 64.75 250 PRO A CA 1
ATOM 1948 C C . PRO A 1 250 ? 2.728 13.212 33.112 1.00 64.75 250 PRO A C 1
ATOM 1950 O O . PRO A 1 250 ? 3.694 12.931 33.821 1.00 64.75 250 PRO A O 1
ATOM 1953 N N . GLU A 1 251 ? 2.120 12.293 32.360 1.00 64.25 251 GLU A N 1
ATOM 1954 C CA . GLU A 1 251 ? 2.756 10.998 32.101 1.00 64.25 251 GLU A CA 1
ATOM 1955 C C . GLU A 1 251 ? 3.976 11.226 31.221 1.00 64.25 251 GLU A C 1
ATOM 1957 O O . GLU A 1 251 ? 3.861 11.783 30.132 1.00 64.25 251 GLU A O 1
ATOM 1962 N N . SER A 1 252 ? 5.140 10.790 31.688 1.00 62.81 252 SER A N 1
ATOM 1963 C CA . SER A 1 252 ? 6.319 10.676 30.844 1.00 62.81 252 SER A CA 1
ATOM 1964 C C . SER A 1 252 ? 6.174 9.420 29.984 1.00 62.81 252 SER A C 1
ATOM 1966 O O . SER A 1 252 ? 6.747 8.377 30.302 1.00 62.81 252 SER A O 1
ATOM 1968 N N . ASP A 1 253 ? 5.370 9.498 28.926 1.00 66.00 253 ASP A N 1
ATOM 1969 C CA . ASP A 1 253 ? 5.379 8.485 27.875 1.00 66.00 253 ASP A CA 1
ATOM 1970 C C . ASP A 1 253 ? 6.544 8.775 26.925 1.00 66.00 253 ASP A C 1
ATOM 1972 O O . ASP A 1 253 ? 6.408 9.445 25.902 1.00 66.00 253 ASP A O 1
ATOM 1976 N N . LEU A 1 254 ? 7.726 8.296 27.311 1.00 60.47 254 LEU A N 1
ATOM 1977 C CA . LEU A 1 254 ? 8.942 8.438 26.513 1.00 60.47 254 LEU A CA 1
ATOM 1978 C C . LEU A 1 254 ? 8.794 7.794 25.127 1.00 60.47 254 LEU A C 1
ATOM 1980 O O . LEU A 1 254 ? 9.451 8.225 24.181 1.00 60.47 254 LEU A O 1
ATOM 1984 N N . GLU A 1 255 ? 7.943 6.776 24.989 1.00 55.44 255 GLU A N 1
ATOM 1985 C CA . GLU A 1 255 ? 7.716 6.094 23.719 1.00 55.44 255 GLU A CA 1
ATOM 1986 C C . GLU A 1 255 ? 6.806 6.924 22.803 1.00 55.44 255 GLU A C 1
ATOM 1988 O O . GLU A 1 255 ? 7.134 7.123 21.633 1.00 55.44 255 GLU A O 1
ATOM 1993 N N . GLY A 1 256 ? 5.722 7.485 23.346 1.00 57.53 256 GLY A N 1
ATOM 1994 C CA . GLY A 1 256 ? 4.842 8.430 22.655 1.00 57.53 256 GLY A CA 1
ATOM 1995 C C . GLY A 1 256 ? 5.565 9.705 22.217 1.00 57.53 256 GLY A C 1
ATOM 1996 O O . GLY A 1 256 ? 5.482 10.084 21.050 1.00 57.53 256 GLY A O 1
ATOM 1997 N N . VAL A 1 257 ? 6.372 10.298 23.103 1.00 57.69 257 VAL A N 1
ATOM 1998 C CA . VAL A 1 257 ? 7.210 11.468 22.787 1.00 57.69 257 VAL A CA 1
ATOM 1999 C C . VAL A 1 257 ? 8.195 11.147 21.659 1.00 57.69 257 VAL A C 1
ATOM 2001 O O . VAL A 1 257 ? 8.326 11.923 20.717 1.00 57.69 257 VAL A O 1
ATOM 2004 N N . ASN A 1 258 ? 8.849 9.982 21.690 1.00 55.78 258 ASN A N 1
ATOM 2005 C CA . ASN A 1 258 ? 9.752 9.579 20.610 1.00 55.78 258 ASN A CA 1
ATOM 2006 C C . ASN A 1 258 ? 9.020 9.389 19.272 1.00 55.78 258 ASN A C 1
ATOM 2008 O O . ASN A 1 258 ? 9.556 9.767 18.231 1.00 55.78 258 ASN A O 1
ATOM 2012 N N . ARG A 1 259 ? 7.794 8.851 19.276 1.00 60.12 259 ARG A N 1
ATOM 2013 C CA . ARG A 1 259 ? 6.981 8.711 18.055 1.00 60.12 259 ARG A CA 1
ATOM 2014 C C . ARG A 1 259 ? 6.544 10.065 17.491 1.00 60.12 259 ARG A C 1
ATOM 2016 O O . ARG A 1 259 ? 6.606 10.246 16.278 1.00 60.12 259 ARG A O 1
ATOM 2023 N N . GLU A 1 260 ? 6.150 11.017 18.337 1.00 55.88 260 GLU A N 1
ATOM 2024 C CA . GLU A 1 260 ? 5.769 12.375 17.914 1.00 55.88 260 GLU A CA 1
ATOM 2025 C C . GLU A 1 260 ? 6.950 13.162 17.343 1.00 55.88 260 GLU A C 1
ATOM 2027 O O . GLU A 1 260 ? 6.805 13.866 16.346 1.00 55.88 260 GLU A O 1
ATOM 2032 N N . VAL A 1 261 ? 8.141 12.997 17.916 1.00 57.56 261 VAL A N 1
ATOM 2033 C CA . VAL A 1 261 ? 9.370 13.617 17.405 1.00 57.56 261 VAL A CA 1
ATOM 2034 C C . VAL A 1 261 ? 9.746 13.060 16.040 1.00 57.56 261 VAL A C 1
ATOM 2036 O O . VAL A 1 261 ? 10.050 13.829 15.130 1.00 57.56 261 VAL A O 1
ATOM 2039 N N . VAL A 1 262 ? 9.662 11.738 15.874 1.00 55.31 262 VAL A N 1
ATOM 2040 C CA . VAL A 1 262 ? 9.866 11.084 14.575 1.00 55.31 262 VAL A CA 1
ATOM 2041 C C . VAL A 1 262 ? 8.817 11.553 13.565 1.00 55.31 262 VAL A C 1
ATOM 2043 O O . VAL A 1 262 ? 9.152 11.779 12.407 1.00 55.31 262 VAL A O 1
ATOM 2046 N N . ALA A 1 263 ? 7.563 11.753 13.981 1.00 47.91 263 ALA A N 1
ATOM 2047 C CA . ALA A 1 263 ? 6.512 12.280 13.113 1.00 47.91 263 ALA A CA 1
ATOM 2048 C C . ALA A 1 263 ? 6.750 13.752 12.720 1.00 47.91 263 ALA A C 1
ATOM 2050 O O . ALA A 1 263 ? 6.592 14.101 11.552 1.00 47.91 263 ALA A O 1
ATOM 2051 N N . SER A 1 264 ? 7.178 14.604 13.654 1.00 43.47 264 SER A N 1
ATOM 2052 C CA . SER A 1 264 ? 7.468 16.025 13.410 1.00 43.47 264 SER A CA 1
ATOM 2053 C C . SER A 1 264 ? 8.690 16.223 12.501 1.00 43.47 264 SER A C 1
ATOM 2055 O O . SER A 1 264 ? 8.633 17.020 11.564 1.00 43.47 264 SER A O 1
ATOM 2057 N N . GLU A 1 265 ? 9.746 15.421 12.673 1.00 49.16 265 GLU A N 1
ATOM 2058 C CA . GLU A 1 265 ? 10.897 15.391 11.759 1.00 49.16 265 GLU A CA 1
ATOM 2059 C C . GLU A 1 265 ? 10.476 15.004 10.333 1.00 49.16 265 GLU A C 1
ATOM 2061 O O . GLU A 1 265 ? 10.979 15.558 9.356 1.00 49.16 265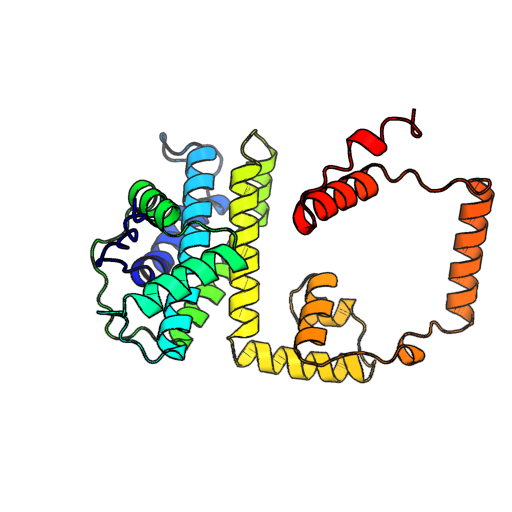 GLU A O 1
ATOM 2066 N N . ARG A 1 266 ? 9.497 14.102 10.210 1.00 50.72 266 ARG A N 1
ATOM 2067 C CA . ARG A 1 266 ? 8.980 13.601 8.932 1.00 50.72 266 ARG A CA 1
ATOM 2068 C C . ARG A 1 266 ? 8.080 14.599 8.196 1.00 50.72 266 ARG A C 1
ATOM 2070 O O . ARG A 1 266 ? 8.035 14.566 6.970 1.00 50.72 266 ARG A O 1
ATOM 2077 N N . ILE A 1 267 ? 7.361 15.455 8.925 1.00 47.75 267 ILE A N 1
ATOM 2078 C CA . ILE A 1 267 ? 6.412 16.431 8.361 1.00 47.75 267 ILE A CA 1
ATOM 2079 C C . ILE A 1 267 ? 7.098 17.776 8.074 1.00 47.75 267 ILE A C 1
ATOM 2081 O O . ILE A 1 267 ? 6.844 18.377 7.033 1.00 47.75 267 ILE A O 1
ATOM 2085 N N . GLU A 1 268 ? 7.976 18.245 8.968 1.00 47.62 268 GLU A N 1
ATOM 2086 C CA . GLU A 1 268 ? 8.514 19.617 8.928 1.00 47.62 268 GLU A CA 1
ATOM 2087 C C . GLU A 1 268 ? 10.042 19.687 8.756 1.00 47.62 268 GLU A C 1
ATOM 2089 O O . GLU A 1 268 ? 10.594 20.773 8.577 1.00 47.62 268 GLU A O 1
ATOM 2094 N N . GLY A 1 269 ? 10.752 18.552 8.800 1.00 53.28 269 GLY A N 1
ATOM 2095 C CA . GLY A 1 269 ? 12.218 18.515 8.722 1.00 53.28 269 GLY A CA 1
ATOM 2096 C C . GLY A 1 269 ? 12.922 19.085 9.961 1.00 53.28 269 GLY A C 1
ATOM 2097 O O . GLY A 1 269 ? 14.110 19.410 9.902 1.00 53.28 269 GLY A O 1
ATOM 2098 N N . ILE A 1 270 ? 12.200 19.240 11.075 1.00 48.91 270 ILE A N 1
ATOM 2099 C CA . ILE A 1 270 ? 12.717 19.781 12.335 1.00 48.91 270 ILE A CA 1
ATOM 2100 C C . ILE A 1 270 ? 12.972 18.628 13.312 1.00 48.91 270 ILE A C 1
ATOM 2102 O O . ILE A 1 270 ? 12.042 18.010 13.821 1.00 48.91 270 ILE A O 1
ATOM 2106 N N . ASP A 1 271 ? 14.245 1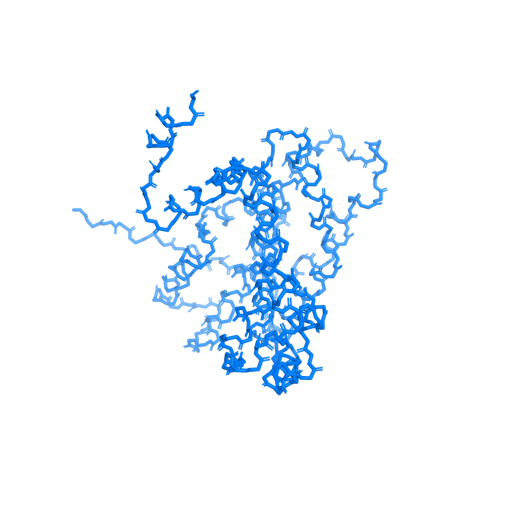8.364 13.615 1.00 57.31 271 ASP A N 1
ATOM 2107 C CA . ASP A 1 271 ? 14.638 17.407 14.655 1.00 57.31 271 ASP A CA 1
ATOM 2108 C C . ASP A 1 271 ? 14.530 18.047 16.051 1.00 57.31 271 ASP A C 1
ATOM 2110 O O . ASP A 1 271 ? 15.448 18.716 16.545 1.00 57.31 271 ASP A O 1
ATOM 2114 N N . ALA A 1 272 ? 13.388 17.829 16.704 1.00 55.38 272 ALA A N 1
ATOM 2115 C CA . ALA A 1 272 ? 13.106 18.340 18.043 1.00 55.38 272 ALA A CA 1
ATOM 2116 C C . ALA A 1 272 ? 13.837 17.579 19.172 1.00 55.38 272 ALA A C 1
ATOM 2118 O O . ALA A 1 272 ? 13.772 18.004 20.331 1.00 55.38 272 ALA A O 1
ATOM 2119 N N . ARG A 1 273 ? 14.592 16.500 18.878 1.00 60.28 273 ARG A N 1
ATOM 2120 C CA . ARG A 1 273 ? 15.301 15.695 19.901 1.00 60.28 273 ARG A CA 1
ATOM 2121 C C . ARG A 1 273 ? 16.238 16.534 20.768 1.00 60.28 273 ARG A C 1
ATOM 2123 O O . ARG A 1 273 ? 16.397 16.260 21.956 1.00 60.28 273 ARG A O 1
ATOM 2130 N N . ARG A 1 274 ? 16.835 17.597 20.213 1.00 52.97 274 ARG A N 1
ATOM 2131 C CA . ARG A 1 274 ? 17.735 18.506 20.954 1.00 52.97 274 ARG A CA 1
ATOM 2132 C C . ARG A 1 274 ? 17.036 19.341 22.030 1.00 52.97 274 ARG A C 1
ATOM 2134 O O . ARG A 1 274 ? 17.722 19.840 22.922 1.00 52.97 274 ARG A O 1
ATOM 2141 N N . TRP A 1 275 ? 15.717 19.503 21.962 1.00 52.78 275 TRP A N 1
ATOM 2142 C CA . TRP A 1 275 ? 14.942 20.306 22.913 1.00 52.78 275 TRP A CA 1
ATOM 2143 C C . TRP A 1 275 ? 14.291 19.474 24.020 1.00 52.78 275 TRP A C 1
ATOM 2145 O O . TRP A 1 275 ? 13.965 20.018 25.068 1.00 52.78 275 TRP A O 1
ATOM 2155 N N . ILE A 1 276 ? 14.198 18.155 23.842 1.00 56.72 276 ILE A N 1
ATOM 2156 C CA . ILE A 1 276 ? 13.607 17.231 24.824 1.00 56.72 276 ILE A CA 1
ATOM 2157 C C . ILE A 1 276 ? 14.614 16.855 25.925 1.00 56.72 276 ILE A C 1
ATOM 2159 O O . ILE A 1 276 ? 14.244 16.626 27.075 1.00 56.72 276 ILE A O 1
ATOM 2163 N N . SER A 1 277 ? 15.915 16.894 25.626 1.00 50.47 277 SER A N 1
ATOM 2164 C CA . SER A 1 277 ? 16.971 16.393 26.521 1.00 50.47 277 SER A CA 1
ATOM 2165 C C . SER A 1 277 ? 17.430 17.348 27.635 1.00 50.47 277 SER A C 1
ATOM 2167 O O . SER A 1 277 ? 18.467 17.090 28.242 1.00 50.47 277 SER A O 1
ATOM 2169 N N . ARG A 1 278 ? 16.728 18.458 27.913 1.00 47.38 278 ARG A N 1
ATOM 2170 C CA . ARG A 1 278 ? 17.112 19.382 29.008 1.00 47.38 278 ARG A CA 1
ATOM 2171 C C . ARG A 1 278 ? 16.120 19.497 30.163 1.00 47.38 278 ARG A C 1
ATOM 2173 O O . ARG A 1 278 ? 16.523 20.003 31.202 1.00 47.38 278 ARG A O 1
ATOM 2180 N N . GLU A 1 279 ? 14.888 19.012 30.021 1.00 45.88 279 GLU A N 1
ATOM 2181 C CA . GLU A 1 279 ? 13.868 19.106 31.084 1.00 45.88 279 GLU A CA 1
ATOM 2182 C C . GLU A 1 279 ? 13.404 17.744 31.637 1.00 45.88 279 GLU A C 1
ATOM 2184 O O . GLU A 1 279 ? 12.670 17.717 32.621 1.00 45.88 279 GLU A O 1
ATOM 2189 N N . MET A 1 280 ? 13.837 16.617 31.050 1.00 47.19 280 MET A N 1
ATOM 2190 C CA . MET A 1 280 ? 13.443 15.256 31.473 1.00 47.19 280 MET A CA 1
ATOM 2191 C C . MET A 1 280 ? 14.579 14.406 32.089 1.00 47.19 280 MET A C 1
ATOM 2193 O O . MET A 1 280 ? 14.421 13.192 32.222 1.00 47.19 280 MET A O 1
ATOM 2197 N N . GLN A 1 281 ? 15.708 15.019 32.470 1.00 38.84 281 GLN A N 1
ATOM 2198 C CA . GLN A 1 281 ? 16.686 14.441 33.415 1.00 38.84 281 GLN A CA 1
ATOM 2199 C C . GLN A 1 281 ? 16.525 15.107 34.779 1.00 38.84 281 GLN A C 1
ATOM 2201 O O . GLN A 1 281 ? 16.617 14.379 35.792 1.00 38.84 281 GLN A O 1
#

Sequence (281 aa):
MPQTATRVPPDLSFEAILFAAEPDLRRKFLLIDSIPRAAMSPGDSPQRLLKKSACFLEAALVGAHIHRTLIDLGEDPDAPSEAAVREIADSVRTMYDIDLKLLILEARSELDLPNAISRDELTTDSVLSSLRSLLEICPIRKIEEIGSQSELEPLAHRCRIAFDGIKAFVLRHDPRQQSRVRVVGEAYTRGSISISESATLLGLHEVDAVATLEEMGFSRKLDAIALAEVDRQSIFSRMREDRNRRRGLPESDLEGVNREVVASERIEGIDARRWISREMQ

Secondary structure (DSSP, 8-state):
---------TT--HHHHHHHHHHHIIIIIGGGGT--GGGS-TT--HHHHHHHHHHHHHHHHHHHHHHHHHHHHT--TTS--HHHHHHHHHHHHHHH---HHHHHHHHHHHS---S----TT--HHHHHHHHHHHHHH--HHHHHHHHHTTTTHHHHHHHHHHHHHHHHHHHHH-HHHHHHHHHHHHHHHTTSS-HHHHHHHHT--HHHHHHHHHHTT----GGGS---HHHHHHHHHHHHHHHHHTTTPPP--HHHHHHHHHHHHHHH---THHHHTTT--